Protein AF-A0A6H0XTD1-F1 (afdb_monomer_lite)

Foldseek 3Di:
DDPDDPPDDPDQQWWKDDKDADDPDDDPQKFFFPCLPDDPPDLVSLLVLLLQVQPPVRPDTHQKDKTFSDPVLVLVVLVVVVVVPSHWIKMWIFRVVQCVVVVFDKAQSLVSCVVSVRDHPDDSVNRRGMMIGGNIDGNLRTLDMGTCVVQVVDPCSCVPPVVVSNVVSVVVVVVVDVVVVVVVVVVVVVVVVVVPDDDDDDDDDDDDDDDDDDDDPPPPPPPPPPPPPPPPPDD

Sequence (235 aa):
MLLEGLLIGKGTITLVAVIRDGVRGHDYSRRSPRAPRMRLDKEITRKETLNTHADHGDWTDTPYISFTKSPTALQELADYRGTRNRGNQEIVVVDPRTRFELGLPILNYSEEMAYYDVETRYTRDYWKDHYLCLWEVTPEEVVGVWDWDTLRVDDNWYMEHILPAVQQYRQRRAQDSPDRALHQLIDRISQATSDTSDSSEEDISSSDSDDSYDEICVNNSTEGIVQAYASLELN

Structure (mmCIF, N/CA/C/O backbone):
data_AF-A0A6H0XTD1-F1
#
_entry.id   AF-A0A6H0XTD1-F1
#
loop_
_atom_site.group_PDB
_atom_site.id
_atom_site.type_symbol
_atom_site.label_atom_id
_atom_site.label_alt_id
_atom_site.label_comp_id
_atom_site.label_asym_id
_atom_site.label_entity_id
_atom_site.label_seq_id
_atom_site.pdbx_PDB_ins_code
_atom_site.Cartn_x
_atom_site.Cartn_y
_atom_site.Cartn_z
_atom_site.occupancy
_atom_site.B_iso_or_equiv
_atom_site.auth_seq_id
_atom_site.auth_comp_id
_atom_site.auth_asym_id
_atom_site.auth_atom_id
_atom_site.pdbx_PDB_model_num
ATOM 1 N N . MET A 1 1 ? -8.299 14.702 19.312 1.00 26.78 1 MET A N 1
ATOM 2 C CA . MET A 1 1 ? -8.576 15.462 18.077 1.00 26.78 1 MET A CA 1
ATOM 3 C C . MET A 1 1 ? -9.154 14.470 17.088 1.00 26.78 1 MET A C 1
ATOM 5 O O . MET A 1 1 ? -8.628 13.367 17.013 1.00 26.78 1 MET A O 1
ATOM 9 N N . LEU A 1 2 ? -10.315 14.794 16.527 1.00 24.89 2 LEU A N 1
ATOM 10 C CA . LEU A 1 2 ? -11.259 13.872 15.894 1.00 24.89 2 LEU A CA 1
ATOM 11 C C . LEU A 1 2 ? -10.656 13.175 14.661 1.00 24.89 2 LEU A C 1
ATOM 13 O O . LEU A 1 2 ? -10.155 13.840 13.763 1.00 24.89 2 LEU A O 1
ATOM 17 N N . LEU A 1 3 ? -10.725 11.840 14.636 1.00 24.84 3 LEU A N 1
ATOM 18 C CA . LEU A 1 3 ? -10.594 11.018 13.429 1.00 24.84 3 LEU A CA 1
ATOM 19 C C . LEU A 1 3 ? -11.904 11.168 12.642 1.00 24.84 3 LEU A C 1
ATOM 21 O O . LEU A 1 3 ? -12.797 10.332 12.761 1.00 24.84 3 LEU A O 1
ATOM 25 N N . GLU A 1 4 ? -12.070 12.275 11.920 1.00 23.92 4 GLU A N 1
ATOM 26 C CA . GLU A 1 4 ? -13.172 12.390 10.965 1.00 23.92 4 GLU A CA 1
ATOM 27 C C . GLU A 1 4 ? -12.835 11.585 9.711 1.00 23.92 4 GLU A C 1
ATOM 29 O O . GLU A 1 4 ? -11.755 11.699 9.131 1.00 23.92 4 GLU A O 1
ATOM 34 N N . GLY A 1 5 ? -13.760 10.687 9.374 1.00 25.56 5 GLY A N 1
ATOM 35 C CA . GLY A 1 5 ? -13.608 9.669 8.353 1.00 25.56 5 GLY A CA 1
ATOM 36 C C . GLY A 1 5 ? -13.312 10.254 6.980 1.00 25.56 5 GLY A C 1
ATOM 37 O O . GLY A 1 5 ? -14.089 11.031 6.425 1.00 25.56 5 GLY A O 1
ATOM 38 N N . LEU A 1 6 ? -12.211 9.789 6.398 1.00 26.09 6 LEU A N 1
ATOM 39 C CA . LEU A 1 6 ? -11.936 9.933 4.981 1.00 26.09 6 LEU A CA 1
ATOM 40 C C . LEU A 1 6 ? -12.922 9.033 4.212 1.00 26.09 6 LEU A C 1
ATOM 42 O O . LEU A 1 6 ? -12.677 7.847 3.993 1.00 26.09 6 LEU A O 1
ATOM 46 N N . LEU A 1 7 ? -14.074 9.596 3.837 1.00 25.69 7 LEU A N 1
ATOM 47 C CA . LEU A 1 7 ? -15.014 9.012 2.878 1.00 25.69 7 LEU A CA 1
ATOM 48 C C . LEU A 1 7 ? -14.359 9.010 1.492 1.00 25.69 7 LEU A C 1
ATOM 50 O O . LEU A 1 7 ? -14.489 9.948 0.707 1.00 25.69 7 LEU A O 1
ATOM 54 N N . ILE A 1 8 ? -13.620 7.943 1.195 1.00 34.56 8 ILE A N 1
ATOM 55 C CA . ILE A 1 8 ? -13.054 7.711 -0.131 1.00 34.56 8 ILE A CA 1
ATOM 56 C C . ILE A 1 8 ? -14.194 7.268 -1.058 1.00 34.56 8 ILE A C 1
ATOM 58 O O . ILE A 1 8 ? -14.815 6.225 -0.856 1.00 34.56 8 ILE A O 1
ATOM 62 N N . GLY A 1 9 ? -14.481 8.096 -2.068 1.00 25.20 9 GLY A N 1
ATOM 63 C CA . GLY A 1 9 ? -15.508 7.859 -3.082 1.00 25.20 9 GLY A CA 1
ATOM 64 C C . GLY A 1 9 ? -15.347 6.532 -3.833 1.00 25.20 9 GLY A C 1
ATOM 65 O O . GLY A 1 9 ? -14.299 5.896 -3.790 1.00 25.20 9 GLY A O 1
ATOM 66 N N . LYS A 1 10 ? -16.412 6.146 -4.549 1.00 26.02 10 LYS A N 1
ATOM 67 C CA . LYS A 1 10 ? -16.703 4.866 -5.239 1.00 26.02 10 LYS A CA 1
ATOM 68 C C . LYS A 1 10 ? -15.659 4.341 -6.260 1.00 26.02 10 LYS A C 1
ATOM 70 O O . LYS A 1 10 ? -15.981 3.477 -7.070 1.00 26.02 10 LYS A O 1
ATOM 75 N N . GLY A 1 11 ? -14.419 4.820 -6.242 1.00 27.72 11 GLY A N 1
ATOM 76 C CA . GLY A 1 11 ? -13.296 4.258 -6.980 1.00 27.72 11 GLY A CA 1
ATOM 77 C C . GLY A 1 11 ? -12.745 3.030 -6.263 1.00 27.72 11 GLY A C 1
ATOM 78 O O . GLY A 1 11 ? -12.337 3.080 -5.107 1.00 27.72 11 GLY A O 1
ATOM 79 N N . THR A 1 12 ? -12.746 1.897 -6.949 1.00 35.59 12 THR A N 1
ATOM 80 C CA . THR A 1 12 ? -12.208 0.634 -6.453 1.00 35.59 12 THR A CA 1
ATOM 81 C C . THR A 1 12 ? -10.699 0.742 -6.222 1.00 35.59 12 THR A C 1
ATOM 83 O O . THR A 1 12 ? -9.917 0.499 -7.133 1.00 35.59 12 THR A O 1
ATOM 86 N N . ILE A 1 13 ? -10.273 1.112 -5.012 1.00 37.19 13 ILE A N 1
ATOM 87 C CA . ILE A 1 13 ? -8.864 1.005 -4.627 1.00 37.19 13 ILE A CA 1
ATOM 88 C C . ILE A 1 13 ? -8.544 -0.487 -4.504 1.00 37.19 13 ILE A C 1
ATOM 90 O O . ILE A 1 13 ? -9.103 -1.193 -3.662 1.00 37.19 13 ILE A O 1
ATOM 94 N N . THR A 1 14 ? -7.665 -0.968 -5.374 1.00 45.47 14 THR A N 1
ATOM 95 C CA . THR A 1 14 ? -6.910 -2.204 -5.175 1.00 45.47 14 THR A CA 1
ATOM 96 C C . THR A 1 14 ? -5.540 -1.758 -4.683 1.00 45.47 14 THR A C 1
ATOM 98 O O . THR A 1 14 ? -4.818 -1.098 -5.427 1.00 45.47 14 THR A O 1
ATOM 101 N N . LEU A 1 15 ? -5.203 -2.028 -3.419 1.00 48.84 15 LEU A N 1
ATOM 102 C CA . LEU A 1 15 ? -3.860 -1.751 -2.913 1.00 48.84 15 LEU A CA 1
ATOM 103 C C . LEU A 1 15 ? -2.962 -2.922 -3.302 1.00 48.84 15 LEU A C 1
ATOM 105 O O . LEU A 1 15 ? -3.210 -4.075 -2.943 1.00 48.84 15 LEU A O 1
ATOM 109 N N . VAL A 1 16 ? -1.925 -2.620 -4.070 1.00 47.94 16 VAL A N 1
ATOM 110 C CA . VAL A 1 16 ? -0.999 -3.600 -4.610 1.00 47.94 16 VAL A CA 1
ATOM 111 C C . VAL A 1 16 ? 0.348 -3.511 -3.880 1.00 47.94 16 VAL A C 1
ATOM 113 O O . VAL A 1 16 ? 1.010 -2.477 -3.847 1.00 47.94 16 VAL A O 1
ATOM 116 N N . ALA A 1 17 ? 0.691 -4.652 -3.287 1.00 55.59 17 ALA A N 1
ATOM 117 C CA . ALA A 1 17 ? 1.995 -5.270 -3.063 1.00 55.59 17 ALA A CA 1
ATOM 118 C C . ALA A 1 17 ? 3.088 -4.623 -2.214 1.00 55.59 17 ALA A C 1
ATOM 120 O O . ALA A 1 17 ? 3.695 -3.610 -2.535 1.00 55.59 17 ALA A O 1
ATOM 121 N N . VAL A 1 18 ? 3.478 -5.424 -1.217 1.00 52.28 18 VAL A N 1
ATOM 122 C CA . VAL A 1 18 ? 4.837 -5.504 -0.692 1.00 52.28 18 VAL A CA 1
ATOM 123 C C . VAL A 1 18 ? 5.602 -6.513 -1.537 1.00 52.28 18 VAL A C 1
ATOM 125 O O . VAL A 1 18 ? 5.241 -7.690 -1.543 1.00 52.28 18 VAL A O 1
ATOM 128 N N . ILE A 1 19 ? 6.681 -6.071 -2.176 1.00 53.22 19 ILE A N 1
ATOM 129 C CA . ILE A 1 19 ? 7.623 -6.978 -2.826 1.00 53.22 19 ILE A CA 1
ATOM 130 C C . ILE A 1 19 ? 8.586 -7.547 -1.776 1.00 53.22 19 ILE A C 1
ATOM 132 O O . ILE A 1 19 ? 9.209 -6.779 -1.029 1.00 53.22 19 ILE A O 1
ATOM 136 N N . ARG A 1 20 ? 8.704 -8.876 -1.697 1.00 53.28 20 ARG A N 1
ATOM 137 C CA . ARG A 1 20 ? 9.676 -9.577 -0.841 1.00 53.28 20 ARG A CA 1
ATOM 138 C C . ARG A 1 20 ? 10.626 -10.432 -1.666 1.00 53.28 20 ARG A C 1
ATOM 140 O O . ARG A 1 20 ? 10.236 -10.947 -2.705 1.00 53.28 20 ARG A O 1
ATOM 147 N N . ASP A 1 21 ? 11.825 -10.603 -1.122 1.00 51.78 21 ASP A N 1
ATOM 148 C CA . ASP A 1 21 ? 12.803 -11.581 -1.580 1.00 51.78 21 ASP A CA 1
ATOM 149 C C . ASP A 1 21 ? 12.334 -12.957 -1.081 1.00 51.78 21 ASP A C 1
ATOM 151 O O . ASP A 1 21 ? 12.187 -13.177 0.127 1.00 51.78 21 ASP A O 1
ATOM 155 N N . GLY A 1 22 ? 12.011 -13.859 -2.006 1.00 41.03 22 GLY A N 1
ATOM 156 C CA . GLY A 1 22 ? 11.446 -15.169 -1.702 1.00 41.03 22 GLY A CA 1
ATOM 157 C C . GLY A 1 22 ? 12.396 -16.038 -0.876 1.00 41.03 22 GLY A C 1
ATOM 158 O O . GLY A 1 22 ? 13.370 -16.582 -1.394 1.00 41.03 22 GLY A O 1
ATOM 159 N N . VAL A 1 23 ? 12.081 -16.235 0.406 1.00 42.50 23 VAL A N 1
ATOM 160 C CA . VAL A 1 23 ? 12.630 -17.335 1.211 1.00 42.50 23 VAL A CA 1
ATOM 161 C C . VAL A 1 23 ? 11.573 -18.436 1.253 1.00 42.50 23 VAL A C 1
ATOM 163 O O . VAL A 1 23 ? 10.490 -18.242 1.804 1.00 42.50 23 VAL A O 1
ATOM 166 N N . ARG A 1 24 ? 11.873 -19.596 0.654 1.00 39.28 24 ARG A N 1
ATOM 167 C CA . ARG A 1 24 ? 10.995 -20.780 0.670 1.00 39.28 24 ARG A CA 1
ATOM 168 C C . ARG A 1 24 ? 10.597 -21.139 2.110 1.00 39.28 24 ARG A C 1
ATOM 170 O O . ARG A 1 24 ? 11.471 -21.416 2.925 1.00 39.28 24 ARG A O 1
ATOM 177 N N . GLY A 1 25 ? 9.290 -21.233 2.374 1.00 39.00 25 GLY A N 1
ATOM 178 C CA . GLY A 1 25 ? 8.746 -21.908 3.562 1.00 39.00 25 GLY A CA 1
ATOM 179 C C . GLY A 1 25 ? 8.085 -21.033 4.631 1.00 39.00 25 GLY A C 1
ATOM 180 O O . GLY A 1 25 ? 7.862 -21.533 5.730 1.00 39.00 25 GLY A O 1
ATOM 181 N N . HIS A 1 26 ? 7.759 -19.767 4.358 1.00 43.56 26 HIS A N 1
ATOM 182 C CA . HIS A 1 26 ? 7.021 -18.951 5.325 1.00 43.56 26 HIS A CA 1
ATOM 183 C C . HIS A 1 26 ? 5.508 -19.180 5.265 1.00 43.56 26 HIS A C 1
ATOM 185 O O . HIS A 1 26 ? 4.897 -19.172 4.201 1.00 43.56 26 HIS A O 1
ATOM 191 N N . ASP A 1 27 ? 4.916 -19.333 6.447 1.00 43.66 27 ASP A N 1
ATOM 192 C CA . ASP A 1 27 ? 3.483 -19.223 6.676 1.00 43.66 27 ASP A CA 1
ATOM 193 C C . ASP A 1 27 ? 3.012 -17.816 6.258 1.00 43.66 27 ASP A C 1
ATOM 195 O O . ASP A 1 27 ? 3.328 -16.811 6.899 1.00 43.66 27 ASP A O 1
ATOM 199 N N . TYR A 1 28 ? 2.309 -17.739 5.125 1.00 50.31 28 TYR A N 1
ATOM 200 C CA . TYR A 1 28 ? 1.804 -16.495 4.534 1.00 50.31 28 TYR A CA 1
ATOM 201 C C . TYR A 1 28 ? 0.633 -15.888 5.324 1.00 50.31 28 TYR A C 1
ATOM 203 O O . TYR A 1 28 ? 0.102 -14.849 4.926 1.00 50.31 28 TYR A O 1
ATOM 211 N N . SER A 1 29 ? 0.229 -16.516 6.433 1.00 46.81 29 SER A N 1
ATOM 212 C CA . SER A 1 29 ? -0.959 -16.148 7.193 1.00 46.81 29 SER A CA 1
ATOM 213 C C . SER A 1 29 ? -0.808 -14.891 8.050 1.00 46.81 29 SER A C 1
ATOM 215 O O . SER A 1 29 ? -1.792 -14.455 8.619 1.00 46.81 29 SER A O 1
ATOM 217 N N . ARG A 1 30 ? 0.362 -14.251 8.180 1.00 50.34 30 ARG A N 1
ATOM 218 C CA . ARG A 1 30 ? 0.456 -12.995 8.950 1.00 50.34 30 ARG A CA 1
ATOM 219 C C . ARG A 1 30 ? 1.597 -12.107 8.479 1.00 50.34 30 ARG A C 1
ATOM 221 O O . ARG A 1 30 ? 2.761 -12.508 8.500 1.00 50.34 30 ARG A O 1
ATOM 228 N N . ARG A 1 31 ? 1.295 -10.871 8.071 1.00 60.47 31 ARG A N 1
ATOM 229 C CA . ARG A 1 31 ? 2.309 -9.916 7.599 1.00 60.47 31 ARG A CA 1
ATOM 230 C C . ARG A 1 31 ? 2.522 -8.828 8.629 1.00 60.47 31 ARG A C 1
ATOM 232 O O . ARG A 1 31 ? 1.788 -7.853 8.660 1.00 60.47 31 ARG A O 1
ATOM 239 N N . SER A 1 32 ? 3.570 -8.949 9.428 1.00 52.06 32 SER A N 1
ATOM 240 C CA . SER A 1 32 ? 3.968 -7.892 10.360 1.00 52.06 32 SER A CA 1
ATOM 241 C C . SER A 1 32 ? 4.948 -6.895 9.700 1.00 52.06 32 SER A C 1
ATOM 243 O O . SER A 1 32 ? 5.785 -7.311 8.891 1.00 52.06 32 SER A O 1
ATOM 245 N N . PRO A 1 33 ? 4.892 -5.592 10.030 1.00 55.72 33 PRO A N 1
ATOM 246 C CA . PRO A 1 33 ? 5.953 -4.634 9.817 1.00 55.72 33 PRO A CA 1
ATOM 247 C C . PRO A 1 33 ? 7.092 -4.975 10.757 1.00 55.72 33 PRO A C 1
ATOM 249 O O . PRO A 1 33 ? 6.979 -5.818 11.652 1.00 55.72 33 PRO A O 1
ATOM 252 N N . ARG A 1 34 ? 8.202 -4.279 10.569 1.00 53.59 34 ARG A N 1
ATOM 253 C CA . ARG A 1 34 ? 9.404 -4.578 11.327 1.00 53.59 34 ARG A CA 1
ATOM 254 C C . ARG A 1 34 ? 9.345 -4.054 12.777 1.00 53.59 34 ARG A C 1
ATOM 256 O O . ARG A 1 34 ? 9.994 -4.624 13.642 1.00 53.59 34 ARG A O 1
ATOM 263 N N . ALA A 1 35 ? 8.463 -3.088 13.089 1.00 58.75 35 ALA A N 1
ATOM 264 C CA . ALA A 1 35 ? 8.203 -2.605 14.459 1.00 58.75 35 ALA A CA 1
ATOM 265 C C . ALA A 1 35 ? 6.717 -2.729 14.903 1.00 58.75 35 ALA A C 1
ATOM 267 O O . ALA A 1 35 ? 6.036 -1.722 15.111 1.00 58.75 35 ALA A O 1
ATOM 268 N N . PRO A 1 36 ? 6.178 -3.946 15.111 1.00 59.41 36 PRO A N 1
ATOM 269 C CA . PRO A 1 36 ? 4.736 -4.180 15.297 1.00 59.41 36 PRO A CA 1
ATOM 270 C C . PRO A 1 36 ? 4.149 -3.704 16.641 1.00 59.41 36 PRO A C 1
ATOM 272 O O . PRO A 1 36 ? 2.941 -3.775 16.833 1.00 59.41 36 PRO A O 1
ATOM 275 N N . ARG A 1 37 ? 4.964 -3.223 17.593 1.00 67.19 37 ARG A N 1
ATOM 276 C CA . ARG A 1 37 ? 4.510 -2.822 18.947 1.00 67.19 37 ARG A CA 1
ATOM 277 C C . ARG A 1 37 ? 4.713 -1.342 19.277 1.00 67.19 37 ARG A C 1
ATOM 279 O O . ARG A 1 37 ? 4.551 -0.940 20.429 1.00 67.19 37 ARG A O 1
ATOM 286 N N . MET A 1 38 ? 5.088 -0.527 18.294 1.00 80.50 38 MET A N 1
ATOM 287 C CA . MET A 1 38 ? 5.323 0.895 18.517 1.00 80.50 38 MET A CA 1
ATOM 288 C C . MET A 1 38 ? 3.996 1.656 18.632 1.00 80.50 38 MET A C 1
ATOM 290 O O . MET A 1 38 ? 3.159 1.615 17.727 1.00 80.50 38 MET A O 1
ATOM 294 N N . ARG A 1 39 ? 3.810 2.371 19.749 1.00 85.44 39 ARG A N 1
ATOM 295 C CA . ARG A 1 39 ? 2.692 3.305 19.914 1.00 85.44 39 ARG A CA 1
ATOM 296 C C . ARG A 1 39 ? 2.962 4.562 19.098 1.00 85.44 39 ARG A C 1
ATOM 298 O O . ARG A 1 39 ? 4.011 5.180 19.235 1.00 85.44 39 ARG A O 1
ATOM 305 N N . LEU A 1 40 ? 1.981 4.944 18.294 1.00 89.44 40 LEU A N 1
ATOM 306 C CA . LEU A 1 40 ? 1.983 6.165 17.498 1.00 89.44 40 LEU A CA 1
ATOM 307 C C . LEU A 1 40 ? 1.006 7.180 18.090 1.00 89.44 40 LEU A C 1
ATOM 309 O O . LEU A 1 40 ? 0.235 7.762 17.356 1.00 89.44 40 LEU A O 1
ATOM 313 N N . ASP A 1 41 ? 0.927 7.351 19.407 1.00 89.25 41 ASP A N 1
ATOM 314 C CA . ASP A 1 41 ? -0.031 8.280 20.027 1.00 89.25 41 ASP A CA 1
ATOM 315 C C . ASP A 1 41 ? 0.454 9.736 20.011 1.00 89.25 41 ASP A C 1
ATOM 317 O O . ASP A 1 41 ? -0.358 10.663 19.937 1.00 89.25 41 ASP A O 1
ATOM 321 N N . LYS A 1 42 ? 1.771 9.943 19.998 1.00 92.69 42 LYS A N 1
ATOM 322 C CA . LYS A 1 42 ? 2.402 11.265 19.968 1.00 92.69 42 LYS A CA 1
ATOM 323 C C . LYS A 1 42 ? 2.704 11.716 18.543 1.00 92.69 42 LYS A C 1
ATOM 325 O O . LYS A 1 42 ? 3.224 10.953 17.735 1.00 92.69 42 LYS A O 1
ATOM 330 N N . GLU A 1 43 ? 2.433 12.987 18.269 1.00 93.50 43 GLU A N 1
ATOM 331 C CA . GLU A 1 43 ? 2.771 13.658 17.007 1.00 93.50 43 GLU A CA 1
ATOM 332 C C . GLU A 1 43 ? 4.262 13.546 16.669 1.00 93.50 43 GLU A C 1
ATOM 334 O O . GLU A 1 43 ? 4.601 13.114 15.573 1.00 93.50 43 GLU A O 1
ATOM 339 N N . ILE A 1 44 ? 5.144 13.828 17.636 1.00 93.56 44 ILE A N 1
ATOM 340 C CA . ILE A 1 44 ? 6.601 13.727 17.449 1.00 93.56 44 ILE A CA 1
ATOM 341 C C . ILE A 1 44 ? 6.997 12.311 17.013 1.00 93.56 44 ILE A C 1
ATOM 343 O O . ILE A 1 44 ? 7.717 12.152 16.037 1.00 93.56 44 ILE A O 1
ATOM 347 N N . THR A 1 45 ? 6.460 11.277 17.667 1.00 92.94 45 THR A N 1
ATOM 348 C CA . THR A 1 45 ? 6.756 9.880 17.317 1.00 92.94 45 THR A CA 1
ATOM 349 C C . THR A 1 45 ? 6.267 9.526 15.912 1.00 92.94 45 THR A C 1
ATOM 351 O O . THR A 1 45 ? 6.979 8.847 15.173 1.00 92.94 45 THR A O 1
ATOM 354 N N . ARG A 1 46 ? 5.081 10.000 15.505 1.00 93.88 46 ARG A N 1
ATOM 355 C CA . ARG A 1 46 ? 4.591 9.823 14.128 1.00 93.88 46 ARG A CA 1
ATOM 356 C C . ARG A 1 46 ? 5.526 10.500 13.126 1.00 93.88 46 ARG A C 1
ATOM 358 O O . ARG A 1 46 ? 5.981 9.832 12.205 1.00 93.88 46 ARG A O 1
ATOM 365 N N . LYS A 1 47 ? 5.892 11.766 13.358 1.00 94.62 47 LYS A N 1
ATOM 366 C CA . LYS A 1 47 ? 6.815 12.521 12.498 1.00 94.62 47 LYS A CA 1
ATOM 367 C C . LYS A 1 47 ? 8.181 11.845 12.381 1.00 94.62 47 LYS A C 1
ATOM 369 O O . LYS A 1 47 ? 8.669 11.668 11.271 1.00 94.62 47 LYS A O 1
ATOM 374 N N . GLU A 1 48 ? 8.807 11.465 13.491 1.00 93.06 48 GLU A N 1
ATOM 375 C CA . GLU A 1 48 ? 10.134 10.828 13.495 1.00 93.06 48 GLU A CA 1
ATOM 376 C C . GLU A 1 48 ? 10.118 9.499 12.739 1.00 93.06 48 GLU A C 1
ATOM 378 O O . GLU A 1 48 ? 10.921 9.279 11.839 1.00 93.06 48 GLU A O 1
ATOM 383 N N . THR A 1 49 ? 9.149 8.637 13.042 1.00 93.00 49 THR A N 1
ATOM 384 C CA . THR A 1 49 ? 9.043 7.327 12.385 1.00 93.00 49 THR A CA 1
ATOM 385 C C . THR A 1 49 ? 8.678 7.447 10.909 1.00 93.00 49 THR A C 1
ATOM 387 O O . THR A 1 49 ? 9.108 6.615 10.115 1.00 93.00 49 THR A O 1
ATOM 390 N N . LEU A 1 50 ? 7.903 8.467 10.526 1.00 92.44 50 LEU A N 1
ATOM 391 C CA . LEU A 1 50 ? 7.567 8.750 9.134 1.00 92.44 50 LEU A CA 1
ATOM 392 C C . LEU A 1 50 ? 8.778 9.294 8.359 1.00 92.44 50 LEU A C 1
ATOM 394 O O . LEU A 1 50 ? 9.001 8.856 7.235 1.00 92.44 50 LEU A O 1
ATOM 398 N N . ASN A 1 51 ? 9.593 10.165 8.973 1.00 92.38 51 ASN A N 1
ATOM 399 C CA . ASN A 1 51 ? 10.883 10.602 8.417 1.00 92.38 51 ASN A CA 1
ATOM 400 C C . ASN A 1 51 ? 11.792 9.398 8.144 1.00 92.38 51 ASN A C 1
ATOM 402 O O . ASN A 1 51 ? 12.283 9.239 7.030 1.00 92.38 51 ASN A O 1
ATOM 406 N N . THR A 1 52 ? 11.958 8.520 9.138 1.00 91.06 52 THR A N 1
ATOM 407 C CA . THR A 1 52 ? 12.717 7.273 8.987 1.00 91.06 52 THR A CA 1
ATOM 408 C C . THR A 1 52 ? 12.143 6.395 7.875 1.00 91.06 52 THR A C 1
ATOM 410 O O . THR A 1 52 ? 12.894 5.857 7.075 1.00 91.06 52 THR A O 1
ATOM 413 N N . HIS A 1 53 ? 10.815 6.265 7.779 1.00 89.38 53 HIS A N 1
ATOM 414 C CA . HIS A 1 53 ? 10.177 5.453 6.739 1.00 89.38 53 HIS A CA 1
ATOM 415 C C . HIS A 1 53 ? 10.370 6.027 5.326 1.00 89.38 53 HIS A C 1
ATOM 417 O O . HIS A 1 53 ? 10.450 5.269 4.361 1.00 89.38 53 HIS A O 1
ATOM 423 N N . ALA A 1 54 ? 10.428 7.354 5.200 1.00 89.12 54 ALA A N 1
ATOM 424 C CA . ALA A 1 54 ? 10.620 8.051 3.932 1.00 89.12 54 ALA A CA 1
ATOM 425 C C . ALA A 1 54 ? 12.071 8.023 3.428 1.00 89.12 54 ALA A C 1
ATOM 427 O O . ALA A 1 54 ? 12.313 8.167 2.226 1.00 89.12 54 ALA A O 1
ATOM 428 N N . ASP A 1 55 ? 13.045 7.857 4.324 1.00 87.56 55 ASP A N 1
ATOM 429 C CA . ASP A 1 55 ? 14.451 7.756 3.952 1.00 87.56 55 ASP A CA 1
ATOM 430 C C . ASP A 1 55 ? 14.808 6.314 3.569 1.00 87.56 55 ASP A C 1
ATOM 432 O O . ASP A 1 55 ? 15.119 5.484 4.414 1.00 87.56 55 ASP A O 1
ATOM 436 N N . HIS A 1 56 ? 14.839 6.008 2.268 1.00 78.94 56 HIS A N 1
ATOM 437 C CA . HIS A 1 56 ? 15.239 4.679 1.783 1.00 78.94 56 HIS A CA 1
ATOM 438 C C . HIS A 1 56 ? 16.716 4.319 2.063 1.00 78.94 56 HIS A C 1
ATOM 440 O O . HIS A 1 56 ? 17.143 3.197 1.764 1.00 78.94 56 HIS A O 1
ATOM 446 N N . GLY A 1 57 ? 17.523 5.263 2.558 1.00 81.19 57 GLY A N 1
ATOM 447 C CA . GLY A 1 57 ? 18.867 5.007 3.073 1.00 81.19 57 GLY A CA 1
ATOM 448 C C . GLY A 1 57 ? 18.876 4.503 4.517 1.00 81.19 57 GLY A C 1
ATOM 449 O O . GLY A 1 57 ? 19.842 3.845 4.914 1.00 81.19 57 GLY A O 1
ATOM 450 N N . ASP A 1 58 ? 17.812 4.769 5.275 1.00 83.75 58 ASP A N 1
ATOM 451 C CA . ASP A 1 58 ? 17.621 4.293 6.638 1.00 83.75 58 ASP A CA 1
ATOM 452 C C . ASP A 1 58 ? 16.790 3.002 6.632 1.00 83.75 58 ASP A C 1
ATOM 454 O O . ASP A 1 58 ? 15.675 2.929 6.119 1.00 83.75 58 ASP A O 1
ATOM 458 N N . TRP A 1 59 ? 17.359 1.940 7.196 1.00 81.38 59 TRP A N 1
ATOM 459 C CA . TRP A 1 59 ? 16.717 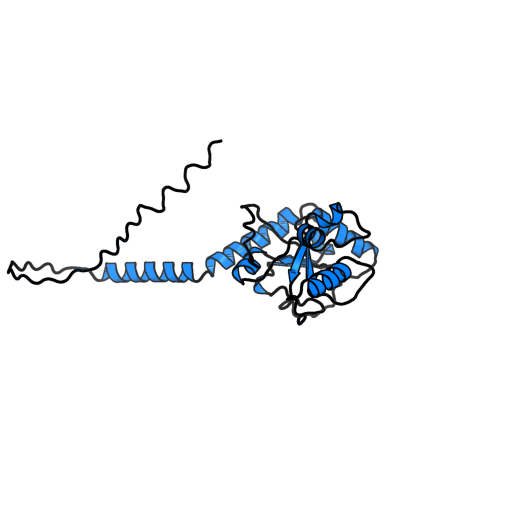0.626 7.283 1.00 81.38 59 TRP A CA 1
ATOM 460 C C . TRP A 1 59 ? 16.154 0.343 8.675 1.00 81.38 59 TRP A C 1
ATOM 462 O O . TRP A 1 59 ? 15.810 -0.806 8.963 1.00 81.38 59 TRP A O 1
ATOM 472 N N . THR A 1 60 ? 16.075 1.369 9.526 1.00 86.88 60 THR A N 1
ATOM 473 C CA . THR A 1 60 ? 15.469 1.287 10.852 1.00 86.88 60 THR A CA 1
ATOM 474 C C . THR A 1 60 ? 14.008 0.873 10.746 1.00 86.88 60 THR A C 1
ATOM 476 O O . THR A 1 60 ? 13.236 1.341 9.907 1.00 86.88 60 THR A O 1
ATOM 479 N N . ASP A 1 61 ? 13.624 -0.041 11.627 1.00 84.88 61 ASP A N 1
ATOM 480 C CA . ASP A 1 61 ? 12.302 -0.635 11.617 1.00 84.88 61 ASP A CA 1
ATOM 481 C C . ASP A 1 61 ? 11.222 0.386 11.983 1.00 84.88 61 ASP A C 1
ATOM 483 O O . ASP A 1 61 ? 11.253 1.018 13.040 1.00 84.88 61 ASP A O 1
ATOM 487 N N . THR A 1 62 ? 10.219 0.507 11.114 1.00 89.94 62 THR A N 1
ATOM 488 C CA . THR A 1 62 ? 9.085 1.421 11.282 1.00 89.94 62 THR A CA 1
ATOM 489 C C . THR A 1 62 ? 7.763 0.648 11.336 1.00 89.94 62 THR A C 1
ATOM 491 O O . THR A 1 62 ? 7.688 -0.499 10.876 1.00 89.94 62 THR A O 1
ATOM 494 N N . PRO A 1 63 ? 6.702 1.230 11.929 1.00 89.94 63 PRO A N 1
ATOM 495 C CA . PRO A 1 63 ? 5.400 0.570 12.048 1.00 89.94 63 PRO A CA 1
ATOM 496 C C . PRO A 1 63 ? 4.569 0.611 10.755 1.00 89.94 63 PRO A C 1
ATOM 498 O O . PRO A 1 63 ? 3.435 0.132 10.760 1.00 89.94 63 PRO A O 1
ATOM 501 N N . TYR A 1 64 ? 5.106 1.182 9.674 1.00 89.00 64 TYR A N 1
ATOM 502 C CA . TYR A 1 64 ? 4.401 1.389 8.414 1.00 89.00 64 TYR A CA 1
ATOM 503 C C . TYR A 1 64 ? 4.746 0.310 7.386 1.00 89.00 64 TYR A C 1
ATOM 505 O O . TYR A 1 64 ? 5.885 -0.150 7.280 1.00 89.00 64 TYR A O 1
ATOM 513 N N . ILE A 1 65 ? 3.750 -0.056 6.589 1.00 86.62 65 ILE A N 1
ATOM 514 C CA . ILE A 1 65 ? 3.883 -0.907 5.411 1.00 86.62 65 ILE A CA 1
ATOM 515 C C . ILE A 1 65 ? 3.362 -0.101 4.224 1.00 86.62 65 ILE A C 1
ATOM 517 O O . ILE A 1 65 ? 2.188 0.268 4.214 1.00 86.62 65 ILE A O 1
ATOM 521 N N . SER A 1 66 ? 4.224 0.186 3.250 1.00 87.88 66 SER A N 1
ATOM 522 C CA . SER A 1 66 ? 3.856 0.958 2.061 1.00 87.88 66 SER A CA 1
ATOM 523 C C . SER A 1 66 ? 3.152 0.082 1.023 1.00 87.88 66 SER A C 1
ATOM 525 O O . SER A 1 66 ? 3.550 -1.058 0.781 1.00 87.88 66 SER A O 1
ATOM 527 N N . PHE A 1 67 ? 2.137 0.652 0.384 1.00 88.06 67 PHE A N 1
ATOM 528 C CA . PHE A 1 67 ? 1.373 0.081 -0.723 1.00 88.06 67 PHE A CA 1
ATOM 529 C C . PHE A 1 67 ? 1.262 1.100 -1.840 1.00 88.06 67 PHE A C 1
ATOM 531 O O . PHE A 1 67 ? 1.307 2.301 -1.581 1.00 88.06 67 PHE A O 1
ATOM 538 N N . THR A 1 68 ? 1.032 0.630 -3.061 1.00 88.44 68 THR A N 1
ATOM 539 C CA . THR A 1 68 ? 0.666 1.489 -4.187 1.00 88.44 68 THR A CA 1
ATOM 540 C C . THR A 1 68 ? -0.645 1.026 -4.800 1.00 88.44 68 THR A C 1
ATOM 542 O O . THR A 1 68 ? -0.932 -0.168 -4.832 1.00 88.44 68 THR A O 1
ATOM 545 N N . LYS A 1 69 ? -1.464 1.951 -5.302 1.00 88.56 69 LYS A N 1
ATOM 546 C CA . LYS A 1 69 ? -2.615 1.598 -6.156 1.00 88.56 69 LYS A CA 1
ATOM 547 C C . LYS A 1 69 ? -2.275 1.592 -7.650 1.00 88.56 69 LYS A C 1
ATOM 549 O O . LYS A 1 69 ? -3.157 1.323 -8.458 1.00 88.56 69 LYS A O 1
ATOM 554 N N . SER A 1 70 ? -1.041 1.941 -8.019 1.00 88.88 70 SER A N 1
ATOM 555 C CA . SER A 1 70 ? -0.596 2.046 -9.411 1.00 88.88 70 SER A CA 1
ATOM 556 C C . SER A 1 70 ? 0.069 0.739 -9.863 1.00 88.88 70 SER A C 1
ATOM 558 O O . SER A 1 70 ? 1.163 0.424 -9.384 1.00 88.88 70 SER A O 1
ATOM 560 N N . PRO A 1 71 ? -0.544 -0.025 -10.794 1.00 88.81 71 PRO A N 1
ATOM 561 C CA . PRO A 1 71 ? 0.070 -1.235 -11.341 1.00 88.81 71 PRO A CA 1
ATOM 562 C C . PRO A 1 71 ? 1.408 -0.942 -12.026 1.00 88.81 71 PRO A C 1
ATOM 564 O O . PRO A 1 71 ? 2.357 -1.703 -11.870 1.00 88.81 71 PRO A O 1
ATOM 567 N N . THR A 1 72 ? 1.505 0.198 -12.718 1.00 88.75 72 THR A N 1
ATOM 568 C CA . THR A 1 72 ? 2.737 0.656 -13.370 1.00 88.75 72 THR A CA 1
ATOM 569 C C . THR A 1 72 ? 3.850 0.896 -12.356 1.00 88.75 72 THR A C 1
ATOM 571 O O . THR A 1 72 ? 4.937 0.352 -12.519 1.00 88.75 72 THR A O 1
ATOM 574 N N . ALA A 1 73 ? 3.573 1.627 -11.270 1.00 85.19 73 ALA A N 1
ATOM 575 C CA . ALA A 1 73 ? 4.577 1.879 -10.233 1.00 85.19 73 ALA A CA 1
ATOM 576 C C . ALA A 1 73 ? 5.056 0.576 -9.575 1.00 85.19 73 ALA A C 1
ATOM 578 O O . ALA A 1 73 ? 6.228 0.440 -9.221 1.00 85.19 73 ALA A O 1
ATOM 579 N N . LEU A 1 74 ? 4.160 -0.404 -9.425 1.00 86.69 74 LEU A N 1
ATOM 580 C CA . LEU A 1 74 ? 4.537 -1.706 -8.896 1.00 86.69 74 LEU A CA 1
ATOM 581 C C . LEU A 1 74 ? 5.432 -2.493 -9.854 1.00 86.69 74 LEU A C 1
ATOM 583 O O . LEU A 1 74 ? 6.420 -3.072 -9.409 1.00 86.69 74 LEU A O 1
ATOM 587 N N . GLN A 1 75 ? 5.091 -2.515 -11.141 1.00 88.19 75 GLN A N 1
ATOM 588 C CA . GLN A 1 75 ? 5.900 -3.160 -12.170 1.00 88.19 75 GLN A CA 1
ATOM 589 C C . GLN A 1 75 ? 7.299 -2.538 -12.233 1.00 88.19 75 GLN A C 1
ATOM 591 O O . GLN A 1 75 ? 8.290 -3.261 -12.161 1.00 88.19 75 GLN A O 1
ATOM 596 N N . GLU A 1 76 ? 7.390 -1.207 -12.256 1.00 87.25 76 GLU A N 1
ATOM 597 C CA . GLU A 1 76 ? 8.666 -0.485 -12.212 1.00 87.25 76 GLU A CA 1
ATOM 598 C C . GLU A 1 76 ? 9.488 -0.853 -10.969 1.00 87.25 76 GLU A C 1
ATOM 600 O O . GLU A 1 76 ? 10.693 -1.099 -11.067 1.00 87.25 76 GLU A O 1
ATOM 605 N N . LEU A 1 77 ? 8.848 -0.948 -9.797 1.00 84.12 77 LEU A N 1
ATOM 606 C CA . LEU A 1 77 ? 9.513 -1.345 -8.557 1.00 84.12 77 LEU A CA 1
ATOM 607 C C . LEU A 1 77 ? 9.998 -2.803 -8.602 1.00 84.12 77 LEU A C 1
ATOM 609 O O . LEU A 1 77 ? 11.102 -3.094 -8.132 1.00 84.12 77 LEU A O 1
ATOM 613 N N . ALA A 1 78 ? 9.190 -3.712 -9.145 1.00 84.56 78 ALA A N 1
ATOM 614 C CA . ALA A 1 78 ? 9.518 -5.128 -9.268 1.00 84.56 78 ALA A CA 1
ATOM 615 C C . ALA A 1 78 ? 10.679 -5.349 -10.243 1.00 84.56 78 ALA A C 1
ATOM 617 O O . ALA A 1 78 ? 11.658 -6.017 -9.898 1.00 84.56 78 ALA A O 1
ATOM 618 N N . ASP A 1 79 ? 10.633 -4.704 -11.408 1.00 86.00 79 ASP A N 1
ATOM 619 C CA . ASP A 1 79 ? 11.704 -4.739 -12.399 1.00 86.00 79 ASP A CA 1
ATOM 620 C C . ASP A 1 79 ? 12.991 -4.116 -11.857 1.00 86.00 79 ASP A C 1
ATOM 622 O O . ASP A 1 79 ? 14.060 -4.727 -11.949 1.00 86.00 79 ASP A O 1
ATOM 626 N N . TYR A 1 80 ? 12.903 -2.957 -11.193 1.00 82.62 80 TYR A N 1
ATOM 627 C CA . TYR A 1 80 ? 14.052 -2.332 -10.539 1.00 82.62 80 TYR A CA 1
ATOM 628 C C . TYR A 1 80 ? 14.720 -3.279 -9.532 1.00 82.62 80 TYR A C 1
ATOM 630 O O . TYR A 1 80 ? 15.948 -3.402 -9.515 1.00 82.62 80 TYR A O 1
ATOM 638 N N . ARG A 1 81 ? 13.943 -3.996 -8.713 1.00 80.44 81 ARG A N 1
ATOM 639 C CA . ARG A 1 81 ? 14.489 -4.979 -7.761 1.00 80.44 81 ARG A CA 1
ATOM 640 C C . ARG A 1 81 ? 15.075 -6.208 -8.450 1.00 80.44 81 ARG A C 1
ATOM 642 O O . ARG A 1 81 ? 16.122 -6.686 -8.006 1.00 80.44 81 ARG A O 1
ATOM 649 N N . GLY A 1 82 ? 14.474 -6.651 -9.554 1.00 79.50 82 GLY A N 1
ATOM 650 C CA . GLY A 1 82 ? 15.019 -7.698 -10.419 1.00 79.50 82 GLY A CA 1
ATOM 651 C C . GLY A 1 82 ? 16.425 -7.355 -10.920 1.00 79.50 82 GLY A C 1
ATOM 652 O O . GLY A 1 82 ? 17.338 -8.168 -10.794 1.00 79.50 82 GLY A O 1
ATOM 653 N N . THR A 1 83 ? 16.663 -6.107 -11.350 1.00 82.69 83 THR A N 1
ATOM 654 C CA . THR A 1 83 ? 18.011 -5.663 -11.783 1.00 82.69 83 THR A CA 1
ATOM 655 C C . THR A 1 83 ? 19.071 -5.695 -10.674 1.00 82.69 83 THR A C 1
ATOM 657 O O . THR A 1 83 ? 20.270 -5.690 -10.952 1.00 82.69 83 THR A O 1
ATOM 660 N N . ARG A 1 84 ? 18.654 -5.730 -9.403 1.00 78.44 84 ARG A N 1
ATOM 661 C CA . ARG A 1 84 ? 19.538 -5.760 -8.228 1.00 78.44 84 ARG A CA 1
ATOM 662 C C . ARG A 1 84 ? 19.824 -7.181 -7.727 1.00 78.44 84 ARG A C 1
ATOM 664 O O . ARG A 1 84 ? 20.452 -7.306 -6.677 1.00 78.44 84 ARG A O 1
ATOM 671 N N . ASN A 1 85 ? 19.387 -8.224 -8.444 1.00 74.25 85 ASN A N 1
ATOM 672 C CA . ASN A 1 85 ? 19.543 -9.638 -8.071 1.00 74.25 85 ASN A CA 1
ATOM 673 C C . ASN A 1 85 ? 19.046 -9.956 -6.651 1.00 74.25 85 ASN A C 1
ATOM 675 O O . ASN A 1 85 ? 19.647 -10.759 -5.939 1.00 74.25 85 ASN A O 1
ATOM 679 N N . ARG A 1 86 ? 17.938 -9.340 -6.222 1.00 69.75 86 ARG A N 1
ATOM 680 C CA . ARG A 1 86 ? 17.360 -9.566 -4.885 1.00 69.75 86 ARG A CA 1
ATOM 681 C C . ARG A 1 86 ? 16.552 -10.872 -4.769 1.00 69.75 86 ARG A C 1
ATOM 683 O O . ARG A 1 86 ? 15.746 -11.041 -3.869 1.00 69.75 86 ARG A O 1
ATOM 690 N N . GLY A 1 87 ? 16.799 -11.836 -5.653 1.00 71.88 87 GLY A N 1
ATOM 691 C CA . GLY A 1 87 ? 16.059 -13.099 -5.702 1.00 71.88 87 GLY A CA 1
ATOM 692 C C . GLY A 1 87 ? 14.632 -12.934 -6.225 1.00 71.88 87 GLY A C 1
ATOM 693 O O . GLY A 1 87 ? 14.251 -11.859 -6.693 1.00 71.88 87 GLY A O 1
ATOM 694 N N . ASN A 1 88 ? 13.855 -14.014 -6.150 1.00 79.06 88 ASN A N 1
ATOM 695 C CA . ASN A 1 88 ? 12.478 -14.038 -6.637 1.00 79.06 88 ASN A CA 1
ATOM 696 C C . ASN A 1 88 ? 11.639 -12.994 -5.908 1.00 79.06 88 ASN A C 1
ATOM 698 O O . ASN A 1 88 ? 11.677 -12.906 -4.680 1.00 79.06 88 ASN A O 1
ATOM 702 N N . GLN A 1 89 ? 10.899 -12.213 -6.682 1.00 80.75 89 GLN A N 1
ATOM 703 C CA . GLN A 1 89 ? 10.045 -11.150 -6.182 1.00 80.75 89 GLN A CA 1
ATOM 704 C C . GLN A 1 89 ? 8.597 -11.647 -6.174 1.00 80.75 89 GLN A C 1
ATOM 706 O O . GLN A 1 89 ? 8.139 -12.225 -7.153 1.00 80.75 89 GLN A O 1
ATOM 711 N N . GLU A 1 90 ? 7.860 -11.413 -5.091 1.00 86.50 90 GLU A N 1
ATOM 712 C CA . GLU A 1 90 ? 6.426 -11.729 -5.012 1.00 86.50 90 GLU A CA 1
ATOM 713 C C . GLU A 1 90 ? 5.578 -10.450 -4.975 1.00 86.50 90 GLU A C 1
ATOM 715 O O . GLU A 1 90 ? 5.909 -9.492 -4.276 1.00 86.50 90 GLU A O 1
ATOM 720 N N . ILE A 1 91 ? 4.450 -10.450 -5.680 1.00 88.50 91 ILE A N 1
ATOM 721 C CA . ILE A 1 91 ? 3.393 -9.441 -5.611 1.00 88.50 91 ILE A CA 1
ATOM 722 C C . ILE A 1 91 ? 2.296 -9.938 -4.686 1.00 88.50 91 ILE A C 1
ATOM 724 O O . ILE A 1 91 ? 1.840 -11.074 -4.772 1.00 88.50 91 ILE A O 1
ATOM 728 N N . VAL A 1 92 ? 1.838 -9.058 -3.804 1.00 88.88 92 VAL A N 1
ATOM 729 C CA . VAL A 1 92 ? 0.840 -9.392 -2.793 1.00 88.88 92 VAL A CA 1
ATOM 730 C C . VAL A 1 92 ? -0.309 -8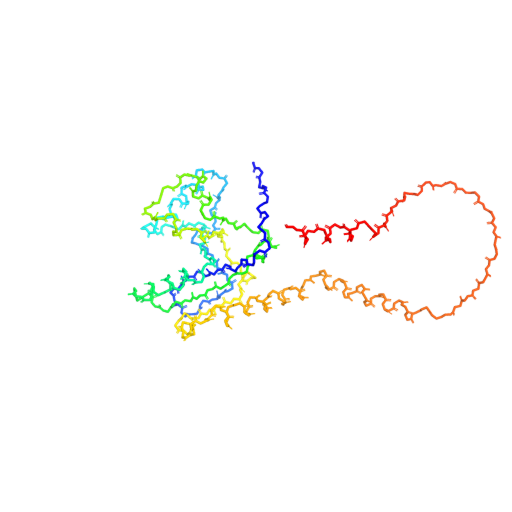.426 -2.907 1.00 88.88 92 VAL A C 1
ATOM 732 O O . VAL A 1 92 ? -0.158 -7.236 -2.664 1.00 88.88 92 VAL A O 1
ATOM 735 N N . VAL A 1 93 ? -1.490 -8.932 -3.200 1.00 90.75 93 VAL A N 1
ATOM 736 C CA . VAL A 1 93 ? -2.655 -8.066 -3.335 1.00 90.75 93 VAL A CA 1
ATOM 737 C C . VAL A 1 93 ? -3.422 -8.052 -2.030 1.00 90.75 93 VAL A C 1
ATOM 739 O O . VAL A 1 93 ? -3.703 -9.105 -1.455 1.00 90.75 93 VAL A O 1
ATOM 742 N N . VAL A 1 94 ? -3.749 -6.848 -1.573 1.00 90.31 94 VAL A N 1
ATOM 743 C CA . VAL A 1 94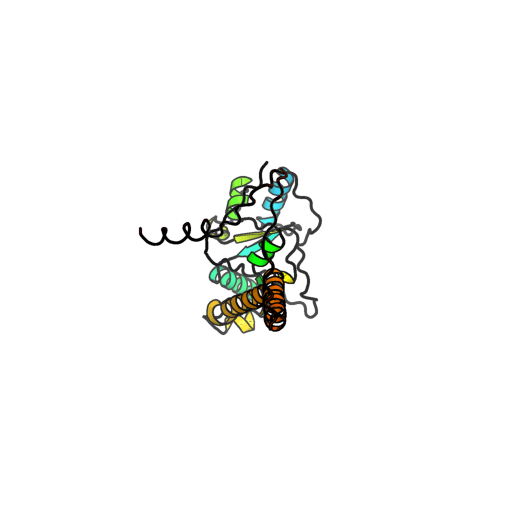 ? -4.485 -6.613 -0.335 1.00 90.31 94 VAL A CA 1
ATOM 744 C C . VAL A 1 94 ? -5.774 -5.876 -0.675 1.00 90.31 94 VAL A C 1
ATOM 746 O O . VAL A 1 94 ? -5.765 -4.911 -1.444 1.00 90.31 94 VAL A O 1
ATOM 749 N N . ASP A 1 95 ? -6.895 -6.329 -0.122 1.00 90.75 95 ASP A N 1
ATOM 750 C CA . ASP A 1 95 ? -8.175 -5.647 -0.275 1.00 90.75 95 ASP A CA 1
ATOM 751 C C . ASP A 1 95 ? -8.362 -4.609 0.846 1.00 90.75 95 ASP A C 1
ATOM 753 O O . ASP A 1 95 ? -8.643 -4.979 1.988 1.00 90.75 95 ASP A O 1
ATOM 757 N N . PRO A 1 96 ? -8.259 -3.297 0.556 1.00 86.88 96 PRO A N 1
ATOM 758 C CA . PRO A 1 96 ? -8.384 -2.264 1.584 1.00 86.88 96 PRO A CA 1
ATOM 759 C C . PRO A 1 96 ? -9.771 -2.227 2.229 1.00 86.88 96 PRO A C 1
ATOM 761 O O . PRO A 1 96 ? -9.904 -1.751 3.352 1.00 86.88 96 PRO A O 1
ATOM 764 N N . ARG A 1 97 ? -10.813 -2.729 1.549 1.00 87.38 97 ARG A N 1
ATOM 765 C CA . ARG A 1 97 ? -12.169 -2.787 2.115 1.00 87.38 97 ARG A CA 1
ATOM 766 C C . ARG A 1 97 ? -12.214 -3.699 3.328 1.00 87.38 97 ARG A C 1
ATOM 768 O O . ARG A 1 97 ? -12.739 -3.297 4.357 1.00 87.38 97 ARG A O 1
ATOM 775 N N . THR A 1 98 ? -11.566 -4.857 3.234 1.00 89.62 98 THR A N 1
ATOM 776 C CA . THR A 1 98 ? -11.431 -5.768 4.372 1.00 89.62 98 THR A CA 1
ATOM 777 C C . THR A 1 98 ? -10.753 -5.084 5.557 1.00 89.62 98 THR A C 1
ATOM 779 O O . THR A 1 98 ? -11.190 -5.225 6.694 1.00 89.62 98 THR A O 1
ATOM 782 N N . ARG A 1 99 ? -9.732 -4.265 5.302 1.00 89.38 99 ARG A N 1
ATOM 783 C CA . ARG A 1 99 ? -9.064 -3.500 6.355 1.00 89.38 99 ARG A CA 1
ATOM 784 C C . ARG A 1 99 ? -9.997 -2.497 7.041 1.00 89.38 99 ARG A C 1
ATOM 786 O O . ARG A 1 99 ? -9.994 -2.402 8.267 1.00 89.38 99 ARG A O 1
ATOM 793 N N . PHE A 1 100 ? -10.824 -1.795 6.265 1.00 88.25 100 PHE A N 1
ATOM 794 C CA . PHE A 1 100 ? -11.849 -0.899 6.805 1.00 88.25 100 PHE A CA 1
ATOM 795 C C . PHE A 1 100 ? -12.909 -1.653 7.619 1.00 88.25 100 PHE A C 1
ATOM 797 O O . PHE A 1 100 ? -13.277 -1.192 8.696 1.00 88.25 100 PHE A O 1
ATOM 804 N N . GLU A 1 101 ? -13.356 -2.822 7.152 1.00 89.06 101 GLU A N 1
ATOM 805 C CA . GLU A 1 101 ? -14.296 -3.694 7.877 1.00 89.06 101 GLU A CA 1
ATOM 806 C C . GLU A 1 101 ? -13.725 -4.160 9.226 1.00 89.06 101 GLU A C 1
ATOM 808 O O . GLU A 1 101 ? -14.457 -4.270 10.206 1.00 89.06 101 GLU A O 1
ATOM 813 N N . LEU A 1 102 ? -12.409 -4.376 9.298 1.00 86.69 102 LEU A N 1
ATOM 814 C CA . LEU A 1 102 ? -11.693 -4.720 10.530 1.00 86.69 102 LEU A CA 1
ATOM 815 C C . LEU A 1 102 ? -11.424 -3.507 11.443 1.00 86.69 102 LEU A C 1
ATOM 817 O O . LEU A 1 102 ? -10.815 -3.662 12.502 1.00 86.69 102 LEU A O 1
ATOM 821 N N . GLY A 1 103 ? -11.838 -2.297 11.050 1.00 88.44 103 GLY A N 1
ATOM 822 C CA . GLY A 1 103 ? -11.577 -1.068 11.804 1.00 88.44 103 GLY A CA 1
ATOM 823 C C . GLY A 1 103 ? -10.096 -0.677 11.846 1.00 88.44 103 GLY A C 1
ATOM 824 O O . GLY A 1 103 ? -9.668 0.043 12.751 1.00 88.44 103 GLY A O 1
ATOM 825 N N . LEU A 1 104 ? -9.296 -1.162 10.894 1.00 87.50 104 LEU A N 1
ATOM 826 C CA . LEU A 1 104 ? -7.861 -0.908 10.828 1.00 87.50 104 LEU A CA 1
ATOM 827 C C . LEU A 1 104 ? -7.562 0.315 9.938 1.00 87.50 104 LEU A C 1
ATOM 829 O O . LEU A 1 104 ? -8.159 0.478 8.873 1.00 87.50 104 LEU A O 1
ATOM 833 N N . PRO A 1 105 ? -6.613 1.185 10.328 1.00 88.38 105 PRO A N 1
ATOM 834 C CA . PRO A 1 105 ? -6.352 2.429 9.609 1.00 88.38 105 PRO A CA 1
ATOM 835 C C . PRO A 1 105 ? -5.540 2.211 8.325 1.00 88.38 105 PRO A C 1
ATOM 837 O O . PRO A 1 105 ? -4.598 1.408 8.303 1.00 88.38 105 PRO A O 1
ATOM 840 N N . ILE A 1 106 ? -5.870 2.995 7.295 1.00 90.00 106 ILE A N 1
ATOM 841 C CA . ILE A 1 106 ? -5.073 3.226 6.080 1.00 90.00 106 ILE A CA 1
ATOM 842 C C . ILE A 1 106 ? -4.772 4.717 6.015 1.00 90.00 106 ILE A C 1
ATOM 844 O O . ILE A 1 106 ? -5.687 5.529 6.143 1.00 90.00 106 ILE A O 1
ATOM 848 N N . LEU A 1 107 ? -3.510 5.069 5.795 1.00 91.44 107 LEU A N 1
ATOM 849 C CA . LEU A 1 107 ? -3.074 6.456 5.684 1.00 91.44 107 LEU A CA 1
ATOM 850 C C . LEU A 1 107 ? -2.721 6.778 4.232 1.00 91.44 107 LEU A C 1
ATOM 852 O O . LEU A 1 107 ? -2.093 5.966 3.547 1.00 91.44 107 LEU A O 1
ATOM 856 N N . ASN A 1 108 ? -3.098 7.965 3.761 1.00 91.25 108 ASN A N 1
ATOM 857 C CA . ASN A 1 108 ? -2.614 8.489 2.488 1.00 91.25 108 ASN A CA 1
ATOM 858 C C . ASN A 1 108 ? -1.190 9.012 2.692 1.00 91.25 108 ASN A C 1
ATOM 860 O O . ASN A 1 108 ? -0.974 9.943 3.465 1.00 91.25 108 ASN A O 1
ATOM 864 N N . TYR A 1 109 ? -0.213 8.426 1.998 1.00 90.31 109 TYR A N 1
ATOM 865 C CA . TYR A 1 109 ? 1.185 8.730 2.280 1.00 90.31 109 TYR A CA 1
ATOM 866 C C . TYR A 1 109 ? 1.533 10.193 1.997 1.00 90.31 109 TYR A C 1
ATOM 868 O O . TYR A 1 109 ? 2.205 10.837 2.794 1.00 90.31 109 TYR A O 1
ATOM 876 N N . SER A 1 110 ? 1.019 10.748 0.899 1.00 89.62 110 SER A N 1
ATOM 877 C CA . SER A 1 110 ? 1.289 12.138 0.520 1.00 89.62 110 SER A CA 1
ATOM 878 C C . SER A 1 110 ? 0.724 13.136 1.535 1.00 89.62 110 SER A C 1
ATOM 880 O O . SER A 1 110 ? 1.362 14.145 1.834 1.00 89.62 110 SER A O 1
ATOM 882 N N . GLU A 1 111 ? -0.464 12.849 2.069 1.00 91.69 111 GLU A N 1
ATOM 883 C CA . GLU A 1 111 ? -1.126 13.693 3.067 1.00 91.69 111 GLU A CA 1
ATOM 884 C C . GLU A 1 111 ? -0.392 13.648 4.409 1.00 91.69 111 GLU A C 1
ATOM 886 O O . GLU A 1 111 ? -0.144 14.701 4.989 1.00 91.69 111 GLU A O 1
ATOM 891 N N . GLU A 1 112 ? 0.038 12.466 4.863 1.00 93.44 112 GLU A N 1
ATOM 892 C CA . GLU A 1 112 ? 0.825 12.328 6.097 1.00 93.44 112 GLU A CA 1
ATOM 893 C C . GLU A 1 112 ? 2.154 13.093 6.001 1.00 93.44 112 GLU A C 1
ATOM 895 O O . GLU A 1 112 ? 2.530 13.831 6.912 1.00 93.44 112 GLU A O 1
ATOM 900 N N . MET A 1 113 ? 2.851 12.966 4.869 1.00 90.81 113 MET A N 1
ATOM 901 C CA . MET A 1 113 ? 4.124 13.651 4.630 1.00 90.81 113 MET A CA 1
ATOM 902 C C . MET A 1 113 ? 3.960 15.175 4.637 1.00 90.81 113 MET A C 1
ATOM 904 O O . MET A 1 113 ? 4.794 15.882 5.203 1.00 90.81 113 MET A O 1
ATOM 908 N N . ALA A 1 114 ? 2.872 15.680 4.048 1.00 91.06 114 ALA A N 1
ATOM 909 C CA . ALA A 1 114 ? 2.542 17.101 4.067 1.00 91.06 114 ALA A CA 1
ATOM 910 C C . ALA A 1 114 ? 2.134 17.583 5.468 1.00 91.06 114 ALA A C 1
ATOM 912 O O . ALA A 1 114 ? 2.561 18.655 5.889 1.00 91.06 114 ALA A O 1
ATOM 913 N N . TYR A 1 115 ? 1.340 16.794 6.196 1.00 94.06 115 TYR A N 1
ATOM 914 C CA . TYR A 1 115 ? 0.850 17.143 7.529 1.00 94.06 115 TYR A CA 1
ATOM 915 C C . TYR A 1 115 ? 1.991 17.303 8.541 1.00 94.06 115 TYR A C 1
ATOM 917 O O . TYR A 1 115 ? 2.021 18.281 9.286 1.00 94.06 115 TYR A O 1
ATOM 925 N N . TYR A 1 116 ? 2.952 16.375 8.554 1.00 93.69 116 TYR A N 1
ATOM 926 C CA . TYR A 1 116 ? 4.092 16.434 9.479 1.00 93.69 116 TYR A CA 1
ATOM 927 C C . TYR A 1 116 ? 5.274 17.256 8.959 1.00 93.69 116 TYR A C 1
ATOM 929 O O . TYR A 1 116 ? 6.286 17.342 9.661 1.00 93.69 116 TYR A O 1
ATOM 937 N N . ASP A 1 117 ? 5.169 17.852 7.769 1.00 91.75 117 ASP A N 1
ATOM 938 C CA . ASP A 1 117 ? 6.260 18.578 7.112 1.00 91.75 117 ASP A CA 1
ATOM 939 C C . ASP A 1 117 ? 7.538 17.719 7.044 1.00 91.75 117 ASP A C 1
ATOM 941 O O . ASP A 1 117 ? 8.583 18.038 7.622 1.00 91.75 117 ASP A O 1
ATOM 945 N N . VAL A 1 118 ? 7.398 16.529 6.447 1.00 89.19 118 VAL A N 1
ATOM 946 C CA . VAL A 1 118 ? 8.501 15.585 6.235 1.00 89.19 118 VAL A CA 1
ATOM 947 C C . VAL A 1 118 ? 9.183 15.914 4.916 1.00 89.19 118 VAL A C 1
ATOM 949 O O . VAL A 1 118 ? 8.619 15.736 3.833 1.00 89.19 118 VAL A O 1
ATOM 952 N N . GLU A 1 119 ? 10.428 16.368 5.005 1.00 82.38 119 GLU A N 1
ATOM 953 C CA . GLU A 1 119 ? 11.269 16.584 3.836 1.00 82.38 119 GLU A CA 1
ATOM 954 C C . GLU A 1 119 ? 11.790 15.250 3.299 1.00 82.38 119 GLU A C 1
ATOM 956 O O . GLU A 1 119 ? 12.288 14.401 4.036 1.00 82.38 119 GLU A O 1
ATOM 961 N N . THR A 1 120 ? 11.706 15.066 1.984 1.00 74.88 120 THR A N 1
ATOM 962 C CA . THR A 1 120 ? 12.194 13.856 1.314 1.00 74.88 120 THR A CA 1
ATOM 963 C C . THR A 1 120 ? 13.194 14.249 0.245 1.00 74.88 120 THR A C 1
ATOM 965 O O . THR A 1 120 ? 13.019 15.249 -0.452 1.00 74.88 120 THR A O 1
ATOM 968 N N . ARG A 1 121 ? 14.223 13.420 0.062 1.00 77.12 121 ARG A N 1
ATOM 969 C CA . ARG A 1 121 ? 15.195 13.571 -1.033 1.00 77.12 121 ARG A CA 1
ATOM 970 C C . ARG A 1 121 ? 14.627 13.155 -2.396 1.00 77.12 121 ARG A C 1
ATOM 972 O O . ARG A 1 121 ? 15.313 13.284 -3.406 1.00 77.12 121 ARG A O 1
ATOM 979 N N . TYR A 1 122 ? 13.403 12.636 -2.420 1.00 76.06 122 TYR A N 1
ATOM 980 C CA . TYR A 1 122 ? 12.725 12.094 -3.590 1.00 76.06 122 TYR A CA 1
ATOM 981 C C . TYR A 1 122 ? 11.614 13.038 -4.068 1.00 76.06 122 TYR A C 1
ATOM 983 O O . TYR A 1 122 ? 11.087 13.859 -3.312 1.00 76.06 122 TYR A O 1
ATOM 991 N N . THR A 1 123 ? 11.260 12.944 -5.349 1.00 73.00 123 THR A N 1
ATOM 992 C CA . THR A 1 123 ? 10.234 13.804 -5.948 1.00 73.00 123 THR A CA 1
ATOM 993 C C . THR A 1 123 ? 8.849 13.487 -5.382 1.00 73.00 123 THR A C 1
ATOM 995 O O . THR A 1 123 ? 8.540 12.341 -5.061 1.00 73.00 123 THR A O 1
ATOM 998 N N . ARG A 1 124 ? 7.983 14.506 -5.282 1.00 63.38 124 ARG A N 1
ATOM 999 C CA . ARG A 1 124 ? 6.607 14.343 -4.776 1.00 63.38 124 ARG A CA 1
ATOM 1000 C C . ARG A 1 124 ? 5.784 13.345 -5.591 1.00 63.38 124 ARG A C 1
ATOM 1002 O O . ARG A 1 124 ? 4.967 12.628 -5.021 1.00 63.38 124 ARG A O 1
ATOM 1009 N N . ASP A 1 125 ? 6.039 13.266 -6.894 1.00 68.69 125 ASP A N 1
ATOM 1010 C CA . ASP A 1 125 ? 5.325 12.368 -7.806 1.00 68.69 125 ASP A CA 1
ATOM 1011 C C . ASP A 1 125 ? 5.535 10.894 -7.467 1.00 68.69 125 ASP A C 1
ATOM 1013 O O . ASP A 1 125 ? 4.642 10.085 -7.713 1.00 68.69 125 ASP A O 1
ATOM 1017 N N . TYR A 1 126 ? 6.661 10.554 -6.826 1.00 70.62 126 TYR A N 1
ATOM 1018 C CA . TYR A 1 126 ? 6.916 9.193 -6.371 1.00 70.62 126 TYR A CA 1
ATOM 1019 C C . TYR A 1 126 ? 5.837 8.731 -5.380 1.00 70.62 126 TYR A C 1
ATOM 1021 O O . TYR A 1 126 ? 5.486 7.565 -5.386 1.00 70.62 126 TYR A O 1
ATOM 1029 N N . TRP A 1 127 ? 5.228 9.618 -4.586 1.00 74.50 127 TRP A N 1
ATOM 1030 C CA . TRP A 1 127 ? 4.359 9.264 -3.452 1.00 74.50 127 TRP A CA 1
ATOM 1031 C C . TRP A 1 127 ? 2.851 9.363 -3.717 1.00 74.50 127 TRP A C 1
ATOM 1033 O O . TRP A 1 127 ? 2.052 8.978 -2.863 1.00 74.50 127 TRP A O 1
ATOM 1043 N N . LYS A 1 128 ? 2.445 9.875 -4.883 1.00 80.12 128 LYS A N 1
ATOM 1044 C CA . LYS A 1 128 ? 1.055 10.278 -5.173 1.00 80.12 128 LYS A CA 1
ATOM 1045 C C . LYS A 1 128 ? 0.031 9.145 -5.042 1.00 80.12 128 LYS A C 1
ATOM 1047 O O . LYS A 1 128 ? -1.107 9.378 -4.641 1.00 80.12 128 LYS A O 1
ATOM 1052 N N . ASP A 1 129 ? 0.446 7.927 -5.365 1.00 84.94 129 ASP A N 1
ATOM 1053 C CA . ASP A 1 129 ? -0.400 6.732 -5.326 1.00 84.94 129 ASP A CA 1
ATOM 1054 C C . ASP A 1 129 ? -0.032 5.781 -4.179 1.00 84.94 129 ASP A C 1
ATOM 1056 O O . ASP A 1 129 ? -0.489 4.634 -4.162 1.00 84.94 129 ASP A O 1
ATOM 1060 N N . HIS A 1 130 ? 0.773 6.260 -3.222 1.00 86.94 130 HIS A N 1
ATOM 1061 C CA . HIS A 1 130 ? 1.224 5.484 -2.077 1.00 86.94 130 HIS A CA 1
ATOM 1062 C C . HIS A 1 130 ? 0.308 5.630 -0.862 1.00 86.94 130 HIS A C 1
ATOM 1064 O O . HIS A 1 130 ? -0.161 6.714 -0.510 1.00 86.94 130 HIS A O 1
ATOM 1070 N N . TYR A 1 131 ? 0.111 4.509 -0.181 1.00 91.06 131 TYR A N 1
ATOM 1071 C CA . TYR A 1 131 ? -0.661 4.399 1.049 1.00 91.06 131 TYR A CA 1
ATOM 1072 C C . TYR A 1 131 ? 0.155 3.654 2.098 1.00 91.06 131 TYR A C 1
ATOM 1074 O O . TYR A 1 131 ? 1.002 2.827 1.757 1.00 91.06 131 TYR A O 1
ATOM 1082 N N . LEU A 1 132 ? -0.120 3.913 3.373 1.00 89.88 132 LEU A N 1
ATOM 1083 C CA . LEU A 1 132 ? 0.489 3.196 4.487 1.00 89.88 132 LEU A CA 1
ATOM 1084 C C . LEU A 1 132 ? -0.555 2.387 5.251 1.00 89.88 132 LEU A C 1
ATOM 1086 O O . LEU A 1 132 ? -1.602 2.911 5.631 1.00 89.88 132 LEU A O 1
ATOM 1090 N N . CYS A 1 133 ? -0.224 1.135 5.556 1.00 89.75 133 CYS A N 1
ATOM 1091 C CA . CYS A 1 133 ? -0.895 0.366 6.601 1.00 89.75 133 CYS A CA 1
ATOM 1092 C C . CYS A 1 133 ? -0.030 0.340 7.862 1.00 89.75 133 CYS A C 1
ATOM 1094 O O . CYS A 1 133 ? 1.196 0.256 7.785 1.00 89.75 133 CYS A O 1
ATOM 1096 N N . LEU A 1 134 ? -0.676 0.379 9.026 1.00 87.81 134 LEU A N 1
ATOM 1097 C CA . LEU A 1 134 ? -0.017 0.284 10.328 1.00 87.81 134 LEU A CA 1
ATOM 1098 C C . LEU A 1 134 ? -0.007 -1.157 10.857 1.00 87.81 134 LEU A C 1
ATOM 1100 O O . LEU A 1 134 ? -1.002 -1.869 10.718 1.00 87.81 134 LEU A O 1
ATOM 1104 N N . TRP A 1 135 ? 1.089 -1.527 11.527 1.00 82.19 135 TRP A N 1
ATOM 1105 C CA . TRP A 1 135 ? 1.304 -2.709 12.396 1.00 82.19 135 TRP A CA 1
ATOM 1106 C C . TRP A 1 135 ? 1.136 -4.111 11.843 1.00 82.19 135 TRP A C 1
ATOM 1108 O O . TRP A 1 135 ? 1.768 -4.996 12.404 1.00 82.19 135 TRP A O 1
ATOM 1118 N N . GLU A 1 136 ? 0.305 -4.356 10.842 1.00 85.06 136 GLU A N 1
ATOM 1119 C CA . GLU A 1 136 ? 0.239 -5.619 10.106 1.00 85.06 136 GLU A CA 1
ATOM 1120 C C . GLU A 1 136 ? -0.751 -5.551 8.947 1.00 85.06 136 GLU A C 1
ATOM 1122 O O . GLU A 1 136 ? -1.641 -4.701 8.922 1.00 85.06 136 GLU A O 1
ATOM 1127 N N . VAL A 1 137 ? -0.566 -6.470 8.001 1.00 86.00 137 VAL A N 1
ATOM 1128 C CA . VAL A 1 137 ? -1.610 -6.940 7.096 1.00 86.00 137 VAL A CA 1
ATOM 1129 C C . VAL A 1 137 ? -2.013 -8.339 7.554 1.00 86.00 137 VAL A C 1
ATOM 1131 O O . VAL A 1 137 ? -1.189 -9.263 7.597 1.00 86.00 137 VAL A O 1
ATOM 1134 N N . THR A 1 138 ? -3.269 -8.482 7.943 1.00 87.44 138 THR A N 1
ATOM 1135 C CA . THR A 1 138 ? -3.848 -9.740 8.397 1.00 87.44 138 THR A CA 1
ATOM 1136 C C . THR A 1 138 ? -4.115 -10.661 7.197 1.00 87.44 138 THR A C 1
ATOM 1138 O O . THR A 1 138 ? -4.206 -10.192 6.057 1.00 87.44 138 THR A O 1
ATOM 1141 N N . PRO A 1 139 ? -4.207 -11.986 7.399 1.00 88.50 139 PRO A N 1
ATOM 1142 C CA . PRO A 1 139 ? -4.480 -12.912 6.301 1.00 88.50 139 PRO A CA 1
ATOM 1143 C C . PRO A 1 139 ? -5.842 -12.660 5.661 1.00 88.50 139 PRO A C 1
ATOM 1145 O O . PRO A 1 139 ? -5.995 -12.865 4.461 1.00 88.50 139 PRO A O 1
ATOM 1148 N N . GLU A 1 140 ? -6.807 -12.162 6.432 1.00 89.94 140 GLU A N 1
ATOM 1149 C CA . GLU A 1 140 ? -8.111 -11.767 5.923 1.00 89.94 140 GLU A CA 1
ATOM 1150 C C . GLU A 1 140 ? -7.988 -10.615 4.929 1.00 89.94 140 GLU A C 1
ATOM 1152 O O . GLU A 1 140 ? -8.800 -10.523 4.028 1.00 89.94 140 GLU A O 1
ATOM 1157 N N . GLU A 1 141 ? -6.985 -9.746 5.008 1.00 89.69 141 GLU A N 1
ATOM 1158 C CA . GLU A 1 141 ? -6.831 -8.664 4.032 1.00 89.69 141 GLU A CA 1
ATOM 1159 C C . GLU A 1 141 ? -6.205 -9.150 2.708 1.00 89.69 141 GLU A C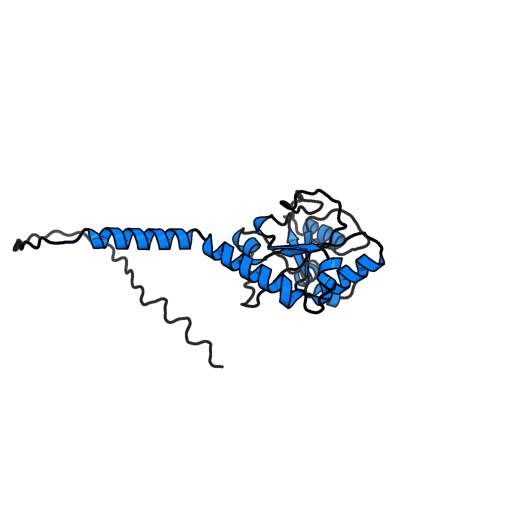 1
ATOM 1161 O O . GLU A 1 141 ? -6.305 -8.465 1.688 1.00 89.69 141 GLU A O 1
ATOM 1166 N N . VAL A 1 142 ? -5.551 -10.319 2.692 1.00 91.62 142 VAL A N 1
ATOM 1167 C CA . VAL A 1 142 ? -4.783 -10.816 1.540 1.00 91.62 142 VAL A CA 1
ATOM 1168 C C . VAL A 1 142 ? -5.695 -11.500 0.522 1.00 91.62 142 VAL A C 1
ATOM 1170 O O . VAL A 1 142 ? -6.266 -12.559 0.766 1.00 91.62 142 VAL A O 1
ATOM 1173 N N . VAL A 1 143 ? -5.756 -10.926 -0.679 1.00 92.94 143 VAL A N 1
ATOM 1174 C CA . VAL A 1 143 ? -6.467 -11.499 -1.832 1.00 92.94 143 VAL A CA 1
ATOM 1175 C C . VAL A 1 143 ? -5.679 -12.660 -2.435 1.00 92.94 143 VAL A C 1
ATOM 1177 O O . VAL A 1 143 ? -6.257 -13.669 -2.837 1.00 92.94 143 VAL A O 1
ATOM 1180 N N . GLY A 1 144 ? -4.356 -12.509 -2.514 1.00 90.94 144 GLY A N 1
ATOM 1181 C CA . GLY A 1 144 ? -3.462 -13.526 -3.051 1.00 90.94 144 GLY A CA 1
ATOM 1182 C C . GLY A 1 144 ? -2.006 -13.076 -3.110 1.00 90.94 144 GLY A C 1
ATOM 1183 O O . GLY A 1 144 ? -1.667 -11.925 -2.804 1.00 90.94 144 GLY A O 1
ATOM 1184 N N . VAL A 1 145 ? -1.151 -14.014 -3.512 1.00 90.69 145 VAL A N 1
ATOM 1185 C CA . VAL A 1 145 ? 0.291 -13.830 -3.699 1.00 90.69 145 VAL A CA 1
ATOM 1186 C C . VAL A 1 145 ? 0.679 -14.422 -5.052 1.00 90.69 145 VAL A C 1
ATOM 1188 O O . VAL A 1 145 ? 0.274 -15.539 -5.367 1.00 90.69 145 VAL A O 1
ATOM 1191 N N . TRP A 1 146 ? 1.452 -13.678 -5.837 1.00 90.94 146 TRP A N 1
ATOM 1192 C CA . TRP A 1 146 ? 1.906 -14.063 -7.172 1.00 90.94 146 TRP A CA 1
ATOM 1193 C C . TRP A 1 146 ? 3.417 -13.905 -7.280 1.00 90.94 146 TRP A C 1
ATOM 1195 O O . TRP A 1 146 ? 3.961 -12.882 -6.878 1.00 90.94 146 TRP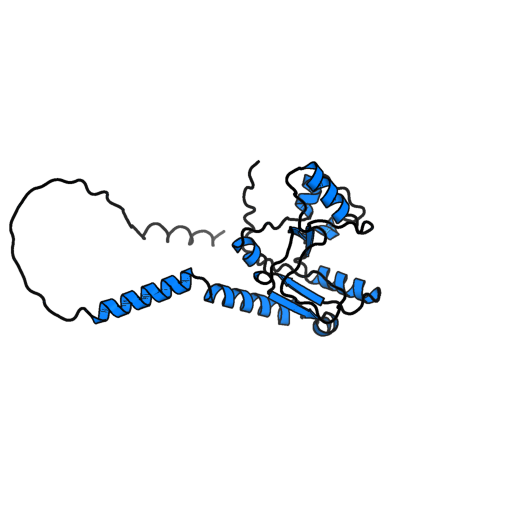 A O 1
ATOM 1205 N N . ASP A 1 147 ? 4.090 -14.891 -7.860 1.00 90.12 147 ASP A N 1
ATOM 1206 C CA . ASP A 1 147 ? 5.491 -14.765 -8.259 1.00 90.12 147 ASP A CA 1
ATOM 1207 C C . ASP A 1 147 ? 5.604 -13.783 -9.437 1.00 90.12 147 ASP A C 1
ATOM 1209 O O . ASP A 1 147 ? 4.883 -13.911 -10.431 1.00 90.12 147 ASP A O 1
ATOM 1213 N N . TRP A 1 148 ? 6.475 -12.778 -9.313 1.00 89.00 148 TRP A N 1
ATOM 1214 C CA . TRP A 1 148 ? 6.615 -11.715 -10.308 1.00 89.00 148 TRP A CA 1
ATOM 1215 C C . TRP A 1 148 ? 7.127 -12.246 -11.639 1.00 89.00 148 TRP A C 1
ATOM 1217 O O . TRP A 1 148 ? 6.611 -11.837 -12.673 1.00 89.00 148 TRP A O 1
ATOM 1227 N N . ASP A 1 149 ? 8.090 -13.169 -11.628 1.00 88.25 149 ASP A N 1
ATOM 1228 C CA . ASP A 1 149 ? 8.686 -13.704 -12.855 1.00 88.25 149 ASP A CA 1
ATOM 1229 C C . ASP A 1 149 ? 7.674 -14.502 -13.682 1.00 88.25 149 ASP A C 1
ATOM 1231 O O . ASP A 1 149 ? 7.723 -14.488 -14.911 1.00 88.25 149 ASP A O 1
ATOM 1235 N N . THR A 1 150 ? 6.716 -15.137 -13.011 1.00 91.62 150 THR A N 1
ATOM 1236 C CA . THR A 1 150 ? 5.575 -15.797 -13.651 1.00 91.62 150 THR A CA 1
ATOM 1237 C C . THR A 1 150 ? 4.538 -14.783 -14.133 1.00 91.62 150 THR A C 1
ATOM 1239 O O . THR A 1 150 ? 4.018 -14.907 -15.240 1.00 91.62 150 THR A O 1
ATOM 1242 N N . LEU A 1 151 ? 4.230 -13.776 -13.311 1.00 90.62 151 LEU A N 1
ATOM 1243 C CA . LEU A 1 151 ? 3.160 -12.816 -13.581 1.00 90.62 151 LEU A CA 1
ATOM 1244 C C . LEU A 1 151 ? 3.507 -11.856 -14.730 1.00 90.62 151 LEU A C 1
ATOM 1246 O O . LEU A 1 151 ? 2.655 -11.573 -15.565 1.00 90.62 151 LEU A O 1
ATOM 1250 N N . ARG A 1 152 ? 4.764 -11.405 -14.810 1.00 89.44 152 ARG A N 1
ATOM 1251 C CA . ARG A 1 152 ? 5.260 -10.438 -15.809 1.00 89.44 152 ARG A CA 1
ATOM 1252 C C . ARG A 1 152 ? 5.273 -10.947 -17.252 1.00 89.44 152 ARG A C 1
ATOM 1254 O O . ARG A 1 152 ? 5.632 -10.188 -18.145 1.00 89.44 152 ARG A O 1
ATOM 1261 N N . VAL A 1 153 ? 5.005 -12.236 -17.478 1.00 93.00 153 VAL A N 1
ATOM 1262 C CA . VAL A 1 153 ? 4.954 -12.826 -18.827 1.00 93.00 153 VAL A CA 1
ATOM 1263 C C . VAL A 1 153 ? 3.738 -12.310 -19.602 1.00 93.00 153 VAL A C 1
ATOM 1265 O O . VAL A 1 153 ? 3.776 -12.267 -20.830 1.00 93.00 153 VAL A O 1
ATOM 1268 N N . ASP A 1 154 ? 2.681 -11.908 -18.894 1.00 94.00 154 ASP A N 1
ATOM 1269 C CA . ASP A 1 154 ? 1.495 -11.279 -19.469 1.00 94.00 154 ASP A CA 1
ATOM 1270 C C . ASP A 1 154 ? 1.562 -9.753 -19.302 1.00 94.00 154 ASP A C 1
ATOM 1272 O O . ASP A 1 154 ? 1.546 -9.242 -18.183 1.00 94.00 154 ASP A O 1
ATOM 1276 N N . ASP A 1 155 ? 1.583 -9.007 -20.408 1.00 92.81 155 ASP A N 1
ATOM 1277 C CA . ASP A 1 155 ? 1.566 -7.537 -20.394 1.00 92.81 155 ASP A CA 1
ATOM 1278 C C . ASP A 1 155 ? 0.290 -6.968 -19.738 1.00 92.81 155 ASP A C 1
ATOM 1280 O O . ASP A 1 155 ? 0.298 -5.855 -19.208 1.00 92.81 155 ASP A O 1
ATOM 1284 N N . ASN A 1 156 ? -0.804 -7.738 -19.729 1.00 93.88 156 ASN A N 1
ATOM 1285 C CA . ASN A 1 156 ? -2.086 -7.381 -19.121 1.00 93.88 156 ASN A CA 1
ATOM 1286 C C . ASN A 1 156 ? -2.315 -8.058 -17.762 1.00 93.88 156 ASN A C 1
ATOM 1288 O O . ASN A 1 156 ? -3.454 -8.108 -17.286 1.00 93.88 156 ASN A O 1
ATOM 1292 N N . TRP A 1 157 ? -1.251 -8.517 -17.093 1.00 93.50 157 TRP A N 1
ATOM 1293 C CA . TRP A 1 157 ? -1.314 -9.274 -15.838 1.00 93.50 157 TRP A CA 1
ATOM 1294 C C . TRP A 1 157 ? -2.258 -8.690 -14.777 1.00 93.50 157 TRP A C 1
ATOM 1296 O O . TRP A 1 157 ? -2.935 -9.419 -14.048 1.00 93.50 157 TRP A O 1
ATOM 1306 N N . TYR A 1 158 ? -2.327 -7.362 -14.671 1.00 91.19 158 TYR A N 1
ATOM 1307 C CA . TYR A 1 158 ? -3.202 -6.709 -13.704 1.00 91.19 158 TYR A CA 1
ATOM 1308 C C . TYR A 1 158 ? -4.684 -6.927 -14.037 1.00 91.19 158 TYR A C 1
ATOM 1310 O O . TYR A 1 158 ? -5.481 -7.240 -13.149 1.00 91.19 158 TYR A O 1
ATOM 1318 N N . MET A 1 159 ? -5.049 -6.775 -15.311 1.00 92.56 159 MET A N 1
ATOM 1319 C CA . MET A 1 159 ? -6.428 -6.902 -15.782 1.00 92.56 159 MET A CA 1
ATOM 1320 C C . MET A 1 159 ? -6.872 -8.366 -15.858 1.00 92.56 159 MET A C 1
ATOM 1322 O O . MET A 1 159 ? -8.006 -8.660 -15.493 1.00 92.56 159 MET A O 1
ATOM 1326 N N . GLU A 1 160 ? -5.981 -9.273 -16.263 1.00 94.81 160 GLU A N 1
ATOM 1327 C CA . GLU A 1 160 ? -6.308 -10.687 -16.504 1.00 94.81 160 GLU A CA 1
ATOM 1328 C C . GLU A 1 160 ? -6.152 -11.580 -15.262 1.00 94.81 160 GLU A C 1
ATOM 1330 O O . GLU A 1 160 ? -6.846 -12.589 -15.124 1.00 94.81 160 GLU A O 1
ATOM 1335 N N . HIS A 1 161 ? -5.283 -11.217 -14.311 1.00 93.94 161 HIS A N 1
ATOM 1336 C CA . HIS A 1 161 ? -5.035 -12.040 -13.119 1.00 93.94 161 HIS A CA 1
ATOM 1337 C C . HIS A 1 161 ? -5.453 -11.359 -11.819 1.00 93.94 161 HIS A C 1
ATOM 1339 O O . HIS A 1 161 ? -6.172 -11.953 -11.010 1.00 93.94 161 HIS A O 1
ATOM 1345 N N . ILE A 1 162 ? -5.037 -10.109 -11.603 1.00 92.19 162 ILE A N 1
ATOM 1346 C CA . ILE A 1 162 ? -5.243 -9.450 -10.309 1.00 92.19 162 ILE A CA 1
ATOM 1347 C C . ILE A 1 162 ? -6.687 -8.994 -10.120 1.00 92.19 162 ILE A C 1
ATOM 1349 O O . ILE A 1 162 ? -7.303 -9.318 -9.101 1.00 92.19 162 ILE A O 1
ATOM 1353 N N . LEU A 1 163 ? -7.256 -8.264 -11.081 1.00 91.88 163 LEU A N 1
ATOM 1354 C CA . LEU A 1 163 ? -8.630 -7.770 -10.964 1.00 91.88 163 LEU A CA 1
ATOM 1355 C C . LEU A 1 163 ? -9.663 -8.897 -10.791 1.00 91.88 163 LEU A C 1
ATOM 1357 O O . LEU A 1 163 ? -10.487 -8.778 -9.876 1.00 91.88 163 LEU A O 1
ATOM 1361 N N . PRO A 1 164 ? -9.626 -10.001 -11.562 1.00 94.62 164 PRO A N 1
ATOM 1362 C CA . PRO A 1 164 ? -10.549 -11.111 -11.361 1.00 94.62 164 PRO A CA 1
ATOM 1363 C C . PRO A 1 164 ? -10.392 -11.748 -9.978 1.00 94.62 164 PRO A C 1
ATOM 1365 O O . PRO A 1 164 ? -11.395 -12.028 -9.319 1.00 94.62 164 PRO A O 1
ATOM 1368 N N . ALA A 1 165 ? -9.159 -11.909 -9.485 1.00 94.56 165 ALA A N 1
ATOM 1369 C CA . ALA A 1 165 ? -8.914 -12.445 -8.147 1.00 94.56 165 ALA A CA 1
ATOM 1370 C C . ALA A 1 165 ? -9.524 -11.556 -7.049 1.00 94.56 165 ALA A C 1
ATOM 1372 O O . ALA A 1 165 ? -10.185 -12.066 -6.142 1.00 94.56 165 ALA A O 1
ATOM 1373 N N . VAL A 1 166 ? -9.383 -10.230 -7.161 1.00 92.19 166 VAL A N 1
ATOM 1374 C CA . VAL A 1 166 ? -9.997 -9.258 -6.237 1.00 92.19 166 VAL A CA 1
ATOM 1375 C C . VAL A 1 166 ? -11.524 -9.329 -6.284 1.00 92.19 166 VAL A C 1
ATOM 1377 O O . VAL A 1 166 ? -12.182 -9.292 -5.242 1.00 92.19 166 VAL A O 1
ATOM 1380 N N . GLN A 1 167 ? -12.113 -9.440 -7.476 1.00 92.44 167 GLN A N 1
ATOM 1381 C CA . GLN A 1 167 ? -13.565 -9.552 -7.631 1.00 92.44 167 GLN A CA 1
ATOM 1382 C C . GLN A 1 167 ? -14.098 -10.833 -6.989 1.00 92.44 167 GLN A C 1
ATOM 1384 O O . GLN A 1 167 ? -15.034 -10.770 -6.192 1.00 92.44 167 GLN A O 1
ATOM 1389 N N . GLN A 1 168 ? -13.472 -11.977 -7.271 1.00 94.62 168 GLN A N 1
ATOM 1390 C CA . GLN A 1 168 ? -13.846 -13.255 -6.667 1.00 94.62 168 GLN A CA 1
ATOM 1391 C C . GLN A 1 168 ? -13.672 -13.233 -5.145 1.00 94.62 168 GLN A C 1
ATOM 1393 O O . GLN A 1 168 ? -14.529 -13.730 -4.418 1.00 94.62 168 GLN A O 1
ATOM 1398 N N . TYR A 1 169 ? -12.585 -12.633 -4.653 1.00 92.94 169 TYR A N 1
ATOM 1399 C CA . TYR A 1 169 ? -12.335 -12.466 -3.225 1.00 92.94 169 TYR A CA 1
ATOM 1400 C C . TYR A 1 169 ? -13.475 -11.709 -2.534 1.00 92.94 169 TYR A C 1
ATOM 1402 O O . TYR A 1 169 ? -14.046 -12.189 -1.554 1.00 92.94 169 TYR A O 1
ATOM 1410 N N . ARG A 1 170 ? -13.880 -10.570 -3.101 1.00 91.62 170 ARG A N 1
ATOM 1411 C CA . ARG A 1 170 ? -14.989 -9.767 -2.570 1.00 91.62 170 ARG A CA 1
ATOM 1412 C C . ARG A 1 170 ? -16.337 -10.471 -2.671 1.00 91.62 170 ARG A C 1
ATOM 1414 O O . ARG A 1 170 ? -17.144 -10.351 -1.758 1.00 91.62 170 ARG A O 1
ATOM 1421 N N . GLN A 1 171 ? -16.585 -11.214 -3.750 1.00 91.50 171 GLN A N 1
ATOM 1422 C CA . GLN A 1 171 ? -17.808 -12.011 -3.893 1.00 91.50 171 GLN A CA 1
ATOM 1423 C C . GLN A 1 171 ? -17.911 -13.088 -2.808 1.00 91.50 171 GLN A C 1
ATOM 1425 O O . GLN A 1 171 ? -18.981 -13.237 -2.222 1.00 91.50 171 GLN A O 1
ATOM 1430 N N . ARG A 1 172 ? -16.809 -13.788 -2.503 1.00 90.69 172 ARG A N 1
ATOM 1431 C CA . ARG A 1 172 ? -16.759 -14.770 -1.408 1.00 90.69 172 ARG A CA 1
ATOM 1432 C C . ARG A 1 172 ? -17.026 -14.112 -0.054 1.00 90.69 172 ARG A C 1
ATOM 1434 O O . ARG A 1 172 ? -17.947 -14.525 0.636 1.00 90.69 172 ARG A O 1
ATOM 1441 N N . ARG A 1 173 ? -16.344 -13.005 0.269 1.00 86.94 173 ARG A N 1
ATOM 1442 C CA . ARG A 1 173 ? -16.617 -12.256 1.514 1.00 86.94 173 ARG A CA 1
ATOM 14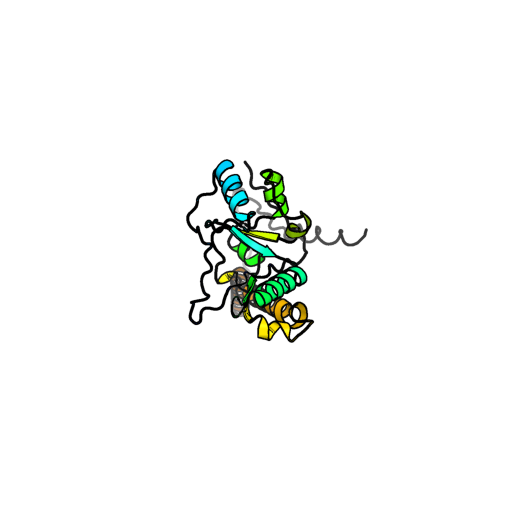43 C C . ARG A 1 173 ? -18.072 -11.801 1.637 1.00 86.94 173 ARG A C 1
ATOM 1445 O O . ARG A 1 173 ? -18.653 -11.878 2.711 1.00 86.94 173 ARG A O 1
ATOM 1452 N N . ALA A 1 174 ? -18.676 -11.335 0.544 1.00 84.56 174 ALA A N 1
ATOM 1453 C CA . ALA A 1 174 ? -20.078 -10.923 0.543 1.00 84.56 174 ALA A CA 1
ATOM 1454 C C . ALA A 1 174 ? -21.048 -12.107 0.725 1.00 84.56 174 ALA A C 1
ATOM 1456 O O . ALA A 1 174 ? -22.157 -11.925 1.227 1.00 84.56 174 ALA A O 1
ATOM 1457 N N . GLN A 1 175 ? -20.662 -13.318 0.310 1.00 81.12 175 GLN A N 1
ATOM 1458 C CA . GLN A 1 175 ? -21.415 -14.547 0.586 1.00 81.12 175 GLN A CA 1
ATOM 1459 C C . GLN A 1 175 ? -21.311 -14.958 2.055 1.00 81.12 175 GLN A C 1
ATOM 1461 O O . GLN A 1 175 ? -22.324 -15.345 2.632 1.00 81.12 175 GLN A O 1
ATOM 1466 N N . ASP A 1 176 ? -20.130 -14.798 2.646 1.00 76.31 176 ASP A N 1
ATOM 1467 C CA . ASP A 1 176 ? -19.838 -15.157 4.036 1.00 76.31 176 ASP A CA 1
ATOM 1468 C C . ASP A 1 176 ? -20.318 -14.100 5.051 1.00 76.31 176 ASP A C 1
ATOM 1470 O O . ASP A 1 176 ? -20.139 -14.267 6.258 1.00 76.31 176 ASP A O 1
ATOM 1474 N N . SER A 1 177 ? -20.940 -13.009 4.583 1.00 69.75 177 SER A N 1
ATOM 1475 C CA . SER A 1 177 ? -21.447 -11.954 5.459 1.00 69.75 177 SER A CA 1
ATOM 1476 C C . SER A 1 177 ? -22.553 -12.487 6.387 1.00 69.75 177 SER A C 1
ATOM 1478 O O . SER A 1 177 ? -23.548 -13.045 5.899 1.00 69.75 177 SER A O 1
ATOM 1480 N N . PRO A 1 178 ? -22.439 -12.280 7.715 1.00 65.19 178 PRO A N 1
ATOM 1481 C CA . PRO A 1 178 ? -23.426 -12.742 8.689 1.00 65.19 178 PRO A CA 1
ATOM 1482 C C . PRO A 1 178 ? -24.813 -12.138 8.448 1.00 65.19 178 PRO A C 1
ATOM 1484 O O . PRO A 1 178 ? -25.809 -12.809 8.704 1.00 65.19 178 PRO A O 1
ATOM 1487 N N . ASP A 1 179 ? -24.898 -10.936 7.873 1.00 64.75 179 ASP A N 1
ATOM 1488 C CA . ASP A 1 179 ? -26.171 -10.302 7.515 1.00 64.75 179 ASP A CA 1
ATOM 1489 C C . ASP A 1 179 ? -26.916 -11.108 6.451 1.00 64.75 179 ASP A C 1
ATOM 1491 O O . ASP A 1 179 ? -28.126 -11.308 6.536 1.00 64.75 179 ASP A O 1
ATOM 1495 N N . ARG A 1 180 ? -26.197 -11.661 5.469 1.00 62.47 180 ARG A N 1
ATOM 1496 C CA . ARG A 1 180 ? -26.807 -12.523 4.455 1.00 62.47 180 ARG A CA 1
ATOM 1497 C C . ARG A 1 180 ? -27.240 -13.861 5.051 1.00 62.47 180 ARG A C 1
ATOM 1499 O O . ARG A 1 180 ? -28.295 -14.368 4.677 1.00 62.47 180 ARG A O 1
ATOM 1506 N N . ALA A 1 181 ? -26.453 -14.426 5.964 1.00 62.19 181 ALA A N 1
ATOM 1507 C CA . ALA A 1 181 ? -26.830 -15.642 6.684 1.00 62.19 181 ALA A CA 1
ATOM 1508 C C . ALA A 1 181 ? -28.083 -15.418 7.552 1.00 62.19 181 ALA A C 1
ATOM 1510 O O . ALA A 1 181 ? -28.972 -16.269 7.572 1.00 62.19 181 ALA A O 1
ATOM 1511 N N . LEU A 1 182 ? -28.192 -14.253 8.199 1.00 68.06 182 LEU A N 1
ATOM 1512 C CA . LEU A 1 182 ? -29.380 -13.828 8.939 1.00 68.06 182 LEU A CA 1
ATOM 1513 C C . LEU A 1 182 ? -30.588 -13.641 8.017 1.00 68.06 182 LEU A C 1
ATOM 1515 O O . LEU A 1 182 ? -31.646 -14.184 8.315 1.00 68.06 182 LEU A O 1
ATOM 1519 N N . HIS A 1 183 ? -30.438 -12.965 6.876 1.00 69.25 183 HIS A N 1
ATOM 1520 C CA . HIS A 1 183 ? -31.520 -12.826 5.895 1.00 69.25 183 HIS A CA 1
ATOM 1521 C C . HIS A 1 183 ? -32.000 -14.186 5.366 1.00 69.25 183 HIS A C 1
ATOM 1523 O O . HIS A 1 183 ? -33.198 -14.443 5.345 1.00 69.25 183 HIS A O 1
ATOM 1529 N N . GLN A 1 184 ? -31.087 -15.107 5.044 1.00 76.00 184 GLN A N 1
ATOM 1530 C CA . GLN A 1 184 ? -31.450 -16.468 4.626 1.00 76.00 184 GLN A CA 1
ATOM 1531 C C . GLN A 1 184 ? -32.149 -17.270 5.734 1.00 76.00 184 GLN A C 1
ATOM 1533 O O . GLN A 1 184 ? -33.021 -18.091 5.445 1.00 76.00 184 GLN A O 1
ATOM 1538 N N . LEU A 1 185 ? -31.770 -17.062 6.998 1.00 76.50 185 LEU A N 1
ATOM 1539 C CA . LEU A 1 185 ? -32.453 -17.651 8.150 1.00 76.50 185 LEU A CA 1
ATOM 1540 C C . LEU A 1 185 ? -33.865 -17.081 8.315 1.00 76.50 185 LEU A C 1
ATOM 1542 O O . LEU A 1 185 ? -34.801 -17.854 8.502 1.00 76.50 185 LEU A O 1
ATOM 1546 N N . ILE A 1 186 ? -34.029 -15.763 8.200 1.00 82.19 186 ILE A N 1
ATOM 1547 C CA . ILE A 1 186 ? -35.329 -15.083 8.281 1.00 82.19 186 ILE A CA 1
ATOM 1548 C C . ILE A 1 186 ? -36.258 -15.555 7.156 1.00 82.19 186 ILE A C 1
ATOM 1550 O O . ILE A 1 186 ? -37.414 -15.888 7.424 1.00 82.19 186 ILE A O 1
ATOM 1554 N N . ASP A 1 187 ? -35.756 -15.671 5.926 1.00 81.88 187 ASP A N 1
ATOM 1555 C CA . ASP A 1 187 ? -36.531 -16.167 4.782 1.00 81.88 187 ASP A CA 1
ATOM 1556 C C . ASP A 1 187 ? -36.980 -17.620 4.990 1.00 81.88 187 ASP A C 1
ATOM 1558 O O . ASP A 1 187 ? -38.130 -17.970 4.725 1.00 81.88 187 ASP A O 1
ATOM 1562 N N . ARG A 1 188 ? -36.096 -18.471 5.526 1.00 81.62 188 ARG A N 1
ATOM 1563 C CA . ARG A 1 188 ? -36.419 -19.866 5.864 1.00 81.62 188 ARG A CA 1
ATOM 1564 C C . ARG A 1 188 ? -37.450 -19.985 6.978 1.00 81.62 188 ARG A C 1
ATOM 1566 O O . ARG A 1 188 ? -38.324 -20.841 6.891 1.00 81.62 188 ARG A O 1
ATOM 1573 N N . ILE A 1 189 ? -37.348 -19.155 8.015 1.00 82.75 189 ILE A N 1
ATOM 1574 C CA . ILE A 1 189 ? -38.339 -19.115 9.098 1.00 82.75 189 ILE A CA 1
ATOM 1575 C C . ILE A 1 189 ? -39.690 -18.675 8.531 1.00 82.75 189 ILE A C 1
ATOM 1577 O O . ILE A 1 189 ? -40.688 -19.341 8.782 1.00 82.75 189 ILE A O 1
ATOM 1581 N N . SER A 1 190 ? -39.706 -17.628 7.702 1.00 84.06 190 SER A N 1
ATOM 1582 C CA . SER A 1 190 ? -40.927 -17.102 7.079 1.00 84.06 190 SER A CA 1
ATOM 1583 C C . SER A 1 190 ? -41.628 -18.149 6.206 1.00 84.06 190 SER A C 1
ATOM 1585 O O . SER A 1 190 ? -42.844 -18.308 6.299 1.00 84.06 190 SER A O 1
ATOM 1587 N N . GLN A 1 191 ? -40.864 -18.921 5.424 1.00 76.94 191 GLN A N 1
ATOM 1588 C CA . GLN A 1 191 ? -41.389 -20.027 4.610 1.00 76.94 191 GLN A CA 1
ATOM 1589 C C . GLN A 1 191 ? -41.895 -21.203 5.461 1.00 76.94 191 GLN A C 1
ATOM 1591 O O . GLN A 1 191 ? -42.924 -21.793 5.151 1.00 76.94 191 GLN A O 1
ATOM 1596 N N . ALA A 1 192 ? -41.218 -21.527 6.566 1.00 74.44 192 ALA A N 1
ATOM 1597 C CA . ALA A 1 192 ? -41.673 -22.583 7.471 1.00 74.44 192 ALA A CA 1
ATOM 1598 C C . ALA A 1 192 ? -42.964 -22.201 8.222 1.00 74.44 192 ALA A C 1
ATOM 1600 O O . ALA A 1 192 ? -43.785 -23.065 8.528 1.00 74.44 192 ALA A O 1
ATOM 1601 N N . THR A 1 193 ? -43.163 -20.911 8.510 1.00 67.69 193 THR A N 1
ATOM 1602 C CA . THR A 1 193 ? -44.378 -20.420 9.175 1.00 67.69 193 THR A CA 1
ATOM 1603 C C . THR A 1 193 ? -45.585 -20.315 8.249 1.00 67.69 193 THR A C 1
ATOM 1605 O O . THR A 1 193 ? -46.705 -20.496 8.717 1.00 67.69 193 THR A O 1
ATOM 1608 N N . SER A 1 194 ? -45.384 -20.077 6.947 1.00 59.97 194 SER A N 1
ATOM 1609 C CA . SER A 1 194 ? -46.478 -20.046 5.965 1.00 59.97 194 SER A CA 1
ATOM 1610 C C . SER A 1 194 ? -47.057 -21.429 5.655 1.00 59.97 194 SER A C 1
ATOM 1612 O O . SER A 1 194 ? -48.226 -21.525 5.296 1.00 59.97 194 SER A O 1
ATOM 1614 N N . ASP A 1 195 ? -46.285 -22.499 5.860 1.00 54.94 195 ASP A N 1
ATOM 1615 C CA . ASP A 1 195 ? -46.739 -23.882 5.644 1.00 54.94 195 ASP A CA 1
ATOM 1616 C C . ASP A 1 195 ? -47.517 -24.465 6.846 1.00 54.94 195 ASP A C 1
ATOM 1618 O O . ASP A 1 195 ? -47.975 -25.605 6.793 1.00 54.94 195 ASP A O 1
ATOM 1622 N N . THR A 1 196 ? -47.679 -23.704 7.941 1.00 53.41 196 THR A N 1
ATOM 1623 C CA . THR A 1 196 ? -48.414 -24.144 9.152 1.00 53.41 196 THR A CA 1
ATOM 1624 C C . THR A 1 196 ? -49.773 -23.446 9.324 1.00 53.41 196 THR A C 1
ATOM 1626 O O . THR A 1 196 ? -50.518 -23.757 10.249 1.00 53.41 196 THR A O 1
ATOM 1629 N N . SER A 1 197 ? -50.146 -22.528 8.433 1.00 49.69 197 SER A N 1
ATOM 1630 C CA . SER A 1 197 ? -51.462 -21.882 8.446 1.00 49.69 197 SER A CA 1
ATOM 1631 C C . SER A 1 197 ? -52.379 -22.499 7.391 1.00 49.69 197 SER A C 1
ATOM 1633 O O . SER A 1 197 ? -52.677 -21.867 6.381 1.00 49.69 197 SER A O 1
ATOM 1635 N N . ASP A 1 198 ? -52.824 -23.733 7.636 1.00 42.50 198 ASP A N 1
ATOM 1636 C CA . ASP A 1 198 ? -54.016 -24.280 6.988 1.00 42.50 198 ASP A CA 1
ATOM 1637 C C . ASP A 1 198 ? -55.109 -24.519 8.044 1.00 42.50 198 ASP A C 1
ATOM 1639 O O . ASP A 1 198 ? -54.978 -25.357 8.935 1.00 42.50 198 ASP A O 1
ATOM 1643 N N . SER A 1 199 ? -56.146 -23.688 7.909 1.00 47.00 199 SER A N 1
ATOM 1644 C CA . SER A 1 199 ? -57.550 -23.839 8.314 1.00 47.00 199 SER A CA 1
ATOM 1645 C C . SER A 1 199 ? -57.932 -24.148 9.774 1.00 47.00 199 SER A C 1
ATOM 1647 O O . SER A 1 199 ? -58.079 -25.294 10.186 1.00 47.00 199 SER A O 1
ATOM 1649 N N . SER A 1 200 ? -58.368 -23.094 10.478 1.00 39.97 200 SER A N 1
ATOM 1650 C CA . SER A 1 200 ? -59.730 -23.050 11.044 1.00 39.97 200 SER A CA 1
ATOM 1651 C C . SER A 1 200 ? -60.133 -21.607 11.378 1.00 39.97 200 SER A C 1
ATOM 1653 O O . SER A 1 200 ? -59.668 -21.035 12.364 1.00 39.97 200 SER A O 1
ATOM 1655 N N . GLU A 1 201 ? -60.987 -21.027 10.534 1.00 48.97 201 GLU A N 1
ATOM 1656 C CA . GLU A 1 201 ? -61.807 -19.859 10.858 1.00 48.97 201 GLU A CA 1
ATOM 1657 C C . GLU A 1 201 ? -62.875 -20.287 11.875 1.00 48.97 201 GLU A C 1
ATOM 1659 O O . GLU A 1 201 ? -63.640 -21.203 11.583 1.00 48.97 201 GLU A O 1
ATOM 1664 N N . GLU A 1 202 ? -62.963 -19.627 13.032 1.00 41.34 202 GLU A N 1
ATOM 1665 C CA . GLU A 1 202 ? -64.234 -19.512 13.753 1.00 41.34 202 GLU A CA 1
ATOM 1666 C C . GLU A 1 202 ? -64.433 -18.082 14.272 1.00 41.34 202 GLU A C 1
ATOM 1668 O O . GLU A 1 202 ? -63.633 -17.536 15.035 1.00 41.34 202 GLU A O 1
ATOM 1673 N N . ASP A 1 203 ? -65.538 -17.507 13.800 1.00 45.59 203 ASP A N 1
ATOM 1674 C CA . ASP A 1 203 ? -66.229 -16.317 14.278 1.00 45.59 203 ASP A CA 1
ATOM 1675 C C . ASP A 1 203 ? -66.487 -16.362 15.789 1.00 45.59 203 ASP A C 1
ATOM 1677 O O . ASP A 1 203 ? -67.182 -17.263 16.259 1.00 45.59 203 ASP A O 1
ATOM 1681 N N . ILE A 1 204 ? -66.092 -15.321 16.536 1.00 41.06 204 ILE A N 1
ATOM 1682 C CA . ILE A 1 204 ? -66.774 -14.967 17.792 1.00 41.06 204 ILE A CA 1
ATOM 1683 C C . ILE A 1 204 ? -66.971 -13.447 17.902 1.00 41.06 204 ILE A C 1
ATOM 1685 O O . ILE A 1 204 ? -66.040 -12.646 17.877 1.00 41.06 204 ILE A O 1
ATOM 1689 N N . SER A 1 205 ? -68.248 -13.100 18.049 1.00 39.81 205 SER A N 1
ATOM 1690 C CA . SER A 1 205 ? -68.859 -11.784 18.234 1.00 39.81 205 SER A CA 1
ATOM 1691 C C . SER A 1 205 ? -68.551 -11.120 19.590 1.00 39.81 205 SER A C 1
ATOM 1693 O O . SER A 1 205 ? -68.660 -11.759 20.630 1.00 39.81 205 SER A O 1
ATOM 1695 N N . SER A 1 206 ? -68.287 -9.806 19.532 1.00 42.84 206 SER A N 1
ATOM 1696 C CA . SER A 1 206 ? -68.547 -8.694 20.481 1.00 42.84 206 SER A CA 1
ATOM 1697 C C . SER A 1 206 ? -68.576 -8.910 22.011 1.00 42.84 206 SER A C 1
ATOM 1699 O O . SER A 1 206 ? -69.465 -9.583 22.530 1.00 42.84 206 SER A O 1
ATOM 1701 N N . SER A 1 207 ? -67.796 -8.101 22.742 1.00 37.66 207 SER A N 1
ATOM 1702 C CA . SER A 1 207 ? -68.256 -7.405 23.960 1.00 37.66 207 SER A CA 1
ATOM 1703 C C . SER A 1 207 ? -67.335 -6.225 24.290 1.00 37.66 207 SER A C 1
ATOM 1705 O O . SER A 1 207 ? -66.121 -6.391 24.350 1.00 37.66 207 SER A O 1
ATOM 1707 N N . ASP A 1 208 ? -67.939 -5.059 24.526 1.00 45.69 208 ASP A N 1
ATOM 1708 C CA . ASP A 1 208 ? -67.312 -3.829 25.017 1.00 45.69 208 ASP A CA 1
ATOM 1709 C C . ASP A 1 208 ? -66.570 -4.037 26.342 1.00 45.69 208 ASP A C 1
ATOM 1711 O O . ASP A 1 208 ? -67.089 -4.715 27.234 1.00 45.69 208 ASP A O 1
ATOM 1715 N N . SER A 1 209 ? -65.411 -3.389 26.498 1.00 42.25 209 SER A N 1
ATOM 1716 C CA . SER A 1 209 ? -64.925 -2.819 27.765 1.00 42.25 209 SER A CA 1
ATOM 1717 C C . SER A 1 209 ? -63.759 -1.858 27.508 1.00 42.25 209 SER A C 1
ATOM 1719 O O . SER A 1 209 ? -62.733 -2.242 26.952 1.00 42.25 209 SER A O 1
ATOM 1721 N N . ASP A 1 210 ? -63.976 -0.611 27.923 1.00 48.34 210 ASP A N 1
ATOM 1722 C CA . ASP A 1 210 ? -62.978 0.414 28.237 1.00 48.34 210 ASP A CA 1
ATOM 1723 C C . ASP A 1 210 ? -61.822 -0.174 29.062 1.00 48.34 210 ASP A C 1
ATOM 1725 O O . ASP A 1 210 ? -62.080 -0.813 30.080 1.00 48.34 210 ASP A O 1
ATOM 1729 N N . ASP A 1 211 ? -60.571 0.087 28.671 1.00 40.28 211 ASP A N 1
ATOM 1730 C CA . ASP A 1 211 ? -59.586 0.650 29.601 1.00 40.28 211 ASP A CA 1
ATOM 1731 C C . ASP A 1 211 ? -58.295 1.113 28.902 1.00 40.28 211 ASP A C 1
ATOM 1733 O O . ASP A 1 211 ? -57.713 0.469 28.030 1.00 40.28 211 ASP A O 1
ATOM 1737 N N . SER A 1 212 ? -57.887 2.299 29.338 1.00 46.28 212 SER A N 1
ATOM 1738 C CA . SER A 1 212 ? -56.739 3.118 28.967 1.00 46.28 212 SER A CA 1
ATOM 1739 C C . SER A 1 212 ? -55.385 2.445 29.205 1.00 46.28 212 SER A C 1
ATOM 1741 O O . SER A 1 212 ? -55.097 2.115 30.347 1.00 46.28 212 SER A O 1
ATOM 1743 N N . TYR A 1 213 ? -54.522 2.403 28.177 1.00 41.84 213 TYR A N 1
ATOM 1744 C CA . TYR A 1 213 ? -53.067 2.616 28.283 1.00 41.84 213 TYR A CA 1
ATOM 1745 C C . TYR A 1 213 ? -52.507 3.160 26.952 1.00 41.84 213 TYR A C 1
ATOM 1747 O O . TYR A 1 213 ? -52.760 2.600 25.890 1.00 41.84 213 TYR A O 1
ATOM 1755 N N . ASP A 1 214 ? -51.753 4.264 27.018 1.00 40.03 214 ASP A N 1
ATOM 1756 C CA . ASP A 1 214 ? -51.012 4.848 25.893 1.00 40.03 214 ASP A CA 1
ATOM 1757 C C . ASP A 1 214 ? -49.883 3.904 25.447 1.00 40.03 214 ASP A C 1
ATOM 1759 O O . ASP A 1 214 ? -48.874 3.741 26.141 1.00 40.03 214 ASP A O 1
ATOM 1763 N N . GLU A 1 215 ? -50.041 3.300 24.270 1.00 37.75 215 GLU A N 1
ATOM 1764 C CA . GLU A 1 215 ? -49.005 2.523 23.596 1.00 37.75 215 GLU A CA 1
ATOM 1765 C C . GLU A 1 215 ? -48.256 3.409 22.590 1.00 37.75 215 GLU A C 1
ATOM 1767 O O . GLU A 1 215 ? -48.832 4.104 21.752 1.00 37.75 215 GLU A O 1
ATOM 1772 N N . ILE A 1 216 ? -46.932 3.412 22.720 1.00 38.31 216 ILE A N 1
ATOM 1773 C CA . ILE A 1 216 ? -45.988 4.169 21.902 1.00 38.31 216 ILE A CA 1
ATOM 1774 C C . ILE A 1 216 ? -46.064 3.668 20.455 1.00 38.31 216 ILE A C 1
ATOM 1776 O O . ILE A 1 216 ? -45.640 2.554 20.154 1.00 38.31 216 ILE A O 1
ATOM 1780 N N . CYS A 1 217 ? -46.530 4.517 19.538 1.00 31.92 217 CYS A N 1
ATOM 1781 C CA . CYS A 1 217 ? -46.468 4.253 18.104 1.00 31.92 217 CYS A CA 1
ATOM 1782 C C . CYS A 1 217 ? -45.003 4.242 17.628 1.00 31.92 217 CYS A C 1
ATOM 1784 O O . CYS A 1 217 ? -44.433 5.284 17.291 1.00 31.92 217 CYS A O 1
ATOM 1786 N N . VAL A 1 218 ? -44.381 3.062 17.564 1.00 38.84 218 VAL A N 1
ATOM 1787 C CA . VAL A 1 218 ? -43.190 2.847 16.734 1.00 38.84 218 VAL A CA 1
ATOM 1788 C C . VAL A 1 218 ? -43.669 2.746 15.289 1.00 38.84 218 VAL A C 1
ATOM 1790 O O . VAL A 1 218 ? -44.065 1.687 14.808 1.00 38.84 218 VAL A O 1
ATOM 1793 N N . ASN A 1 219 ? -43.661 3.881 14.593 1.00 37.81 219 ASN A N 1
ATOM 1794 C CA . ASN A 1 219 ? -43.906 3.938 13.159 1.00 37.81 219 ASN A CA 1
ATOM 1795 C C . ASN A 1 219 ? -42.756 3.239 12.416 1.00 37.81 219 ASN A C 1
ATOM 1797 O O . ASN A 1 219 ? -41.784 3.884 12.025 1.00 37.81 219 ASN A O 1
ATOM 1801 N N . ASN A 1 220 ? -42.877 1.936 12.160 1.00 41.09 220 ASN A N 1
ATOM 1802 C CA . ASN A 1 220 ? -42.139 1.288 11.076 1.00 41.09 220 ASN A CA 1
ATOM 1803 C C . ASN A 1 220 ? -42.811 1.653 9.747 1.00 41.09 220 ASN A C 1
ATOM 1805 O O . ASN A 1 220 ? -43.511 0.850 9.138 1.00 41.09 220 ASN A O 1
ATOM 1809 N N . SER A 1 221 ? -42.608 2.898 9.311 1.00 34.44 221 SER A N 1
ATOM 1810 C CA . SER A 1 221 ? -42.862 3.288 7.927 1.00 34.44 221 SER A CA 1
ATOM 1811 C C . SER A 1 221 ? -41.583 3.069 7.125 1.00 34.44 221 SER A C 1
ATOM 1813 O O . SER A 1 221 ? -40.664 3.888 7.120 1.00 34.44 221 SER A O 1
ATOM 1815 N N . THR A 1 222 ? -41.515 1.929 6.445 1.00 44.50 222 THR A N 1
ATOM 1816 C CA . THR A 1 222 ? -40.480 1.584 5.458 1.00 44.50 222 THR A CA 1
ATOM 1817 C C . THR A 1 222 ? -40.626 2.339 4.130 1.00 44.50 222 THR A C 1
ATOM 1819 O O . THR A 1 222 ? -39.972 1.989 3.153 1.00 44.50 222 THR A O 1
ATOM 1822 N N . GLU A 1 223 ? -41.416 3.414 4.074 1.00 39.53 223 GLU A N 1
ATOM 1823 C CA . GLU A 1 223 ? -41.579 4.235 2.864 1.00 39.53 223 GLU A CA 1
ATOM 1824 C C . GLU A 1 223 ? -40.687 5.494 2.838 1.00 39.53 223 GLU A C 1
ATOM 1826 O O . GLU A 1 223 ? -40.705 6.248 1.870 1.00 39.53 223 GLU A O 1
ATOM 1831 N N . GLY A 1 224 ? -39.831 5.704 3.847 1.00 33.75 224 GLY A N 1
ATOM 1832 C CA . GLY A 1 224 ? -38.948 6.880 3.936 1.00 33.75 224 GLY A CA 1
ATOM 1833 C C . GLY A 1 224 ? -37.519 6.731 3.388 1.00 33.75 224 GLY A C 1
ATOM 1834 O O . GLY A 1 224 ? -36.802 7.725 3.320 1.00 33.75 224 GLY A O 1
ATOM 1835 N N . ILE A 1 225 ? -37.064 5.529 3.010 1.00 33.81 225 ILE A N 1
ATOM 1836 C CA . ILE A 1 225 ? -35.637 5.289 2.677 1.00 33.81 225 ILE A CA 1
ATOM 1837 C C . ILE A 1 225 ? -35.386 5.114 1.166 1.00 33.81 225 ILE A C 1
ATOM 1839 O O . ILE A 1 225 ? -34.263 5.284 0.695 1.00 33.81 225 ILE A O 1
ATOM 1843 N N . VAL A 1 226 ? -36.423 4.879 0.357 1.00 34.22 226 VAL A N 1
ATOM 1844 C CA . VAL A 1 226 ? -36.245 4.571 -1.078 1.00 34.22 226 VAL A CA 1
ATOM 1845 C C . VAL A 1 226 ? -36.171 5.826 -1.971 1.00 34.22 226 VAL A C 1
ATOM 1847 O O . VAL A 1 226 ? -35.812 5.733 -3.140 1.00 34.22 226 VAL A O 1
ATOM 1850 N N . GLN A 1 227 ? -36.396 7.033 -1.439 1.00 32.31 227 GLN A N 1
ATOM 1851 C CA . GLN A 1 227 ? -36.451 8.266 -2.247 1.00 32.31 227 GLN A CA 1
ATOM 1852 C C . GLN A 1 227 ? -35.227 9.197 -2.164 1.00 32.31 227 GLN A C 1
ATOM 1854 O O . GLN A 1 227 ? -35.296 10.329 -2.634 1.00 32.31 227 GLN A O 1
ATOM 1859 N N . ALA A 1 228 ? -34.085 8.731 -1.646 1.00 32.28 228 ALA A N 1
ATOM 1860 C CA . ALA A 1 228 ? -32.853 9.534 -1.597 1.00 32.28 228 ALA A CA 1
ATOM 1861 C C . ALA A 1 228 ? -31.761 9.127 -2.610 1.00 32.28 228 ALA A C 1
ATOM 1863 O O . ALA A 1 228 ? -30.727 9.788 -2.677 1.00 32.28 228 ALA A O 1
ATOM 1864 N N . TYR A 1 229 ? -31.968 8.090 -3.433 1.00 34.84 229 TYR A N 1
ATOM 1865 C CA . TYR A 1 229 ? -30.924 7.583 -4.344 1.00 34.84 229 TYR A CA 1
ATOM 1866 C C . TYR A 1 229 ? -31.234 7.677 -5.845 1.00 34.84 229 TYR A C 1
ATOM 1868 O O . TYR A 1 229 ? -30.427 7.224 -6.649 1.00 34.84 229 TYR A O 1
ATOM 1876 N N . ALA A 1 230 ? -32.335 8.321 -6.246 1.00 34.31 230 ALA A N 1
ATOM 1877 C CA . ALA A 1 230 ? -32.729 8.427 -7.659 1.00 34.31 230 ALA A CA 1
ATOM 1878 C C . ALA A 1 230 ? -32.538 9.821 -8.300 1.00 34.31 230 ALA A C 1
ATOM 1880 O O . ALA A 1 230 ? -32.981 10.025 -9.425 1.00 34.31 230 ALA A O 1
ATOM 1881 N N . SER A 1 231 ? -31.864 10.774 -7.639 1.00 38.56 231 SER A N 1
ATOM 1882 C CA . SER A 1 231 ? -31.753 12.162 -8.144 1.00 38.56 231 SER A CA 1
ATOM 1883 C C . SER A 1 231 ? -30.325 12.688 -8.344 1.00 38.56 231 SER A C 1
ATOM 1885 O O . SER A 1 231 ? -30.134 13.897 -8.412 1.00 38.56 231 SER A O 1
ATOM 1887 N N . LEU A 1 232 ? -29.311 11.823 -8.462 1.00 38.88 232 LEU A N 1
ATOM 1888 C CA . LEU A 1 232 ? -27.925 12.251 -8.743 1.00 38.88 232 LEU A CA 1
ATOM 1889 C C . LEU A 1 232 ? -27.350 11.702 -10.061 1.00 38.88 232 LEU A C 1
ATOM 1891 O O . LEU A 1 232 ? -26.137 11.661 -10.226 1.00 38.88 232 LEU A O 1
ATOM 1895 N N . GLU A 1 233 ? -28.206 11.329 -11.017 1.00 42.75 233 GLU A N 1
ATOM 1896 C CA . GLU A 1 233 ? -27.783 10.923 -12.372 1.00 42.75 233 GLU A CA 1
ATOM 1897 C C . GLU A 1 233 ? -28.146 11.915 -13.488 1.00 42.75 233 GLU A C 1
ATOM 1899 O O . GLU A 1 233 ? -28.107 11.556 -14.659 1.00 42.75 233 GLU A O 1
ATOM 1904 N N . LEU A 1 234 ? -28.439 13.180 -13.177 1.00 38.94 234 LEU A N 1
ATOM 1905 C CA . LEU A 1 234 ? -28.547 14.222 -14.206 1.00 38.94 234 LEU A CA 1
ATOM 1906 C C . LEU A 1 234 ? -28.014 15.567 -13.694 1.00 38.94 234 LEU A C 1
ATOM 1908 O O . LEU A 1 234 ? -28.778 16.382 -13.175 1.00 38.94 234 LEU A O 1
ATOM 1912 N N . ASN A 1 235 ? -26.694 15.753 -13.816 1.00 34.84 235 ASN A N 1
ATOM 1913 C CA . ASN A 1 235 ? -26.015 16.956 -14.337 1.00 34.84 235 ASN A CA 1
ATOM 1914 C C . ASN A 1 235 ? -24.494 16.843 -14.188 1.00 34.84 235 ASN A C 1
ATOM 1916 O O . ASN A 1 235 ? -24.022 16.703 -13.039 1.00 34.84 235 ASN A O 1
#

pLDDT: mean 71.07, std 22.47, range [23.92, 94.81]

Secondary structure (DSSP, 8-state):
---------S----EE---EE--TT--TT-B--S-TT----SHHHHHHHHHHHH-TT-----SEEEEES-HHHHHHHHHHHHHTT---EEEEEE-HHHHHHTT--EEEHHHHHHHTT---SS-GGGGTTEEEEES-B-GGGEEEEEEHHHHTTSTTHIIIIIHHHHHHHHHHHHHS-HHHHHHHHHHHHHHHHHTT-------------------------TTSSTTSSSSSS--

Radius of gyration: 26.67 Å; chains: 1; bounding box: 88×43×50 Å

InterPro domains:
  IPR056009 Domain of unknown function DUF7587 [PF24494] (35-151)

Organism: NCBI:txid286661